Protein AF-A0A925MH28-F1 (afdb_monomer)

Radius of gyration: 24.72 Å; Cα contacts (8 Å, |Δi|>4): 397; chains: 1; bounding box: 100×35×54 Å

Solvent-accessible surface area (backbone atoms only — not comparable to full-atom values): 13790 Å² total; per-residue (Å²): 139,87,79,85,83,78,80,76,85,74,81,73,85,73,87,75,76,71,64,75,86,82,91,77,86,88,80,90,75,90,77,80,81,82,79,79,86,77,88,79,84,92,76,91,76,100,72,94,68,82,84,67,74,68,77,72,73,73,73,71,53,36,12,32,40,28,44,34,28,55,16,86,85,44,70,30,31,23,35,20,49,59,98,49,75,59,64,76,40,74,57,46,33,62,80,35,69,49,73,74,42,81,40,67,43,44,74,43,38,41,25,34,31,58,48,88,62,58,66,87,54,79,59,70,43,71,44,72,73,43,75,32,44,63,82,34,41,31,44,31,37,35,23,24,36,74,81,45,85,49,84,75,36,29,48,48,67,51,76,38,76,62,79,58,73,87,66,61,91,66,41,39,52,37,57,54,70,35,52,50,52,90,48,70,64,43,63,42,53,81,42,70,79,88,53,65,82,32,81,63,44,48,57,71,36,62,53,64,82,81,40,46,82,40,69,49,87,52,72,116

Structure (mmCIF, N/CA/C/O backbone):
data_AF-A0A925MH28-F1
#
_entry.id   AF-A0A925MH28-F1
#
loop_
_atom_site.group_PDB
_atom_site.id
_atom_site.type_symbol
_atom_site.label_atom_id
_atom_site.label_alt_id
_atom_site.label_comp_id
_atom_site.label_asym_id
_atom_site.label_entity_id
_atom_site.label_seq_id
_atom_site.pdbx_PDB_ins_code
_atom_site.Cartn_x
_atom_site.Cartn_y
_atom_site.Cartn_z
_atom_site.occupancy
_atom_site.B_iso_or_equiv
_atom_site.auth_seq_id
_atom_site.auth_comp_id
_atom_site.auth_asym_id
_atom_site.auth_atom_id
_atom_site.pdbx_PDB_model_num
ATOM 1 N N . MET A 1 1 ? 45.617 -23.087 15.083 1.00 36.22 1 MET A N 1
ATOM 2 C CA . MET A 1 1 ? 45.092 -21.741 15.405 1.00 36.22 1 MET A CA 1
ATOM 3 C C . MET A 1 1 ? 44.524 -21.123 14.136 1.00 36.22 1 MET A C 1
ATOM 5 O O . MET A 1 1 ? 45.071 -21.395 13.080 1.00 36.22 1 MET A O 1
ATOM 9 N N . MET A 1 2 ? 43.463 -20.320 14.291 1.00 30.67 2 MET A N 1
ATOM 10 C CA . MET A 1 2 ? 42.759 -19.475 13.301 1.00 30.67 2 MET A CA 1
ATOM 11 C C . MET A 1 2 ? 41.478 -20.049 12.657 1.00 30.67 2 MET A C 1
ATOM 13 O O . MET A 1 2 ? 41.456 -20.640 11.585 1.00 30.67 2 MET A O 1
ATOM 17 N N . ASN A 1 3 ? 40.419 -19.846 13.452 1.00 28.09 3 ASN A N 1
ATOM 18 C CA . ASN A 1 3 ? 38.983 -19.661 13.225 1.00 28.09 3 ASN A CA 1
ATOM 19 C C . ASN A 1 3 ? 38.362 -19.937 11.849 1.00 28.09 3 ASN A C 1
ATOM 21 O O . ASN A 1 3 ? 38.516 -19.185 10.893 1.00 28.09 3 ASN A O 1
ATOM 25 N N . ARG A 1 4 ? 37.452 -20.919 11.863 1.00 29.77 4 ARG A N 1
ATOM 26 C CA . ARG A 1 4 ? 36.321 -21.029 10.940 1.00 29.77 4 ARG A CA 1
ATOM 27 C C . ARG A 1 4 ? 35.240 -20.029 11.365 1.00 29.77 4 ARG A C 1
ATOM 29 O O . ARG A 1 4 ? 34.566 -20.258 12.368 1.00 29.77 4 ARG A O 1
ATOM 36 N N . ALA A 1 5 ? 35.062 -18.942 10.620 1.00 29.34 5 ALA A N 1
ATOM 37 C CA . ALA A 1 5 ? 33.884 -18.091 10.763 1.00 29.34 5 ALA A CA 1
ATOM 38 C C . ALA A 1 5 ? 32.689 -18.802 10.111 1.00 29.34 5 ALA A C 1
ATOM 40 O O . ALA A 1 5 ? 32.561 -18.867 8.891 1.00 29.34 5 ALA A O 1
ATOM 41 N N . ARG A 1 6 ? 31.849 -19.409 10.951 1.00 32.06 6 ARG A N 1
ATOM 42 C CA . ARG A 1 6 ? 30.535 -19.929 10.572 1.00 32.06 6 ARG A CA 1
ATOM 43 C C . ARG A 1 6 ? 29.594 -18.735 10.420 1.00 32.06 6 ARG A C 1
ATOM 45 O O . ARG A 1 6 ? 29.196 -18.162 11.429 1.00 32.06 6 ARG A O 1
ATOM 52 N N . TRP A 1 7 ? 29.241 -18.368 9.192 1.00 24.38 7 TRP A N 1
ATOM 53 C CA . TRP A 1 7 ? 28.129 -17.449 8.963 1.00 24.38 7 TRP A CA 1
ATOM 54 C C . TRP A 1 7 ? 26.829 -18.241 9.060 1.00 24.38 7 TRP A C 1
ATOM 56 O O . TRP A 1 7 ? 26.532 -19.117 8.250 1.00 24.38 7 TRP A O 1
ATOM 66 N N . LEU A 1 8 ? 26.124 -17.990 10.158 1.00 24.92 8 LEU A N 1
ATOM 67 C CA . LEU A 1 8 ? 24.797 -18.499 10.446 1.00 24.92 8 LEU A CA 1
ATOM 68 C C . LEU A 1 8 ? 23.851 -17.941 9.376 1.00 24.92 8 LEU A C 1
ATOM 70 O O . LEU A 1 8 ? 23.658 -16.731 9.299 1.00 24.92 8 LEU A O 1
ATOM 74 N N . GLY A 1 9 ? 23.309 -18.823 8.535 1.00 25.23 9 GLY A N 1
ATOM 75 C CA . GLY A 1 9 ? 22.306 -18.479 7.534 1.00 25.23 9 GLY A CA 1
ATOM 76 C C . GLY A 1 9 ? 21.049 -17.955 8.214 1.00 25.23 9 GLY A C 1
ATOM 77 O O . GLY A 1 9 ? 20.181 -18.726 8.620 1.00 25.23 9 GLY A O 1
ATOM 78 N N . LEU A 1 10 ? 20.968 -16.637 8.357 1.00 20.75 10 LEU A N 1
ATOM 79 C CA . LEU A 1 10 ? 19.780 -15.948 8.814 1.00 20.75 10 LEU A CA 1
ATOM 80 C C . LEU A 1 10 ? 18.833 -15.837 7.616 1.00 20.75 10 LEU A C 1
ATOM 82 O O . LEU A 1 10 ? 18.883 -14.882 6.848 1.00 20.75 10 LEU A O 1
ATOM 86 N N . ARG A 1 11 ? 17.980 -16.852 7.440 1.00 26.45 11 ARG A N 1
ATOM 87 C CA . ARG A 1 11 ? 16.811 -16.772 6.558 1.00 26.45 11 ARG A CA 1
ATOM 88 C C . ARG A 1 11 ? 15.805 -15.793 7.168 1.00 26.45 11 ARG A C 1
ATOM 90 O O . ARG A 1 11 ? 14.824 -16.206 7.780 1.00 26.45 11 ARG A O 1
ATOM 97 N N . ILE A 1 12 ? 16.056 -14.493 7.027 1.00 24.25 12 ILE A N 1
ATOM 98 C CA . ILE A 1 12 ? 14.987 -13.504 7.129 1.00 24.25 12 ILE A CA 1
ATOM 99 C C . ILE A 1 12 ? 14.181 -13.661 5.846 1.00 24.25 12 ILE A C 1
ATOM 101 O O . ILE A 1 12 ? 14.642 -13.327 4.759 1.00 24.25 12 ILE A O 1
ATOM 105 N N . THR A 1 13 ? 12.982 -14.220 5.978 1.00 26.34 13 THR A N 1
ATOM 106 C CA . THR A 1 13 ? 11.979 -14.175 4.914 1.00 26.34 13 THR A CA 1
ATOM 107 C C . THR A 1 13 ? 11.494 -12.728 4.845 1.00 26.34 13 THR A C 1
ATOM 109 O O . THR A 1 13 ? 10.525 -12.358 5.501 1.00 26.34 13 THR A O 1
ATOM 112 N N . LEU A 1 14 ? 12.244 -11.872 4.147 1.00 30.17 14 LEU A N 1
ATOM 113 C CA . LEU A 1 14 ? 11.755 -10.570 3.715 1.00 30.17 14 LEU A CA 1
ATOM 114 C C . LEU A 1 14 ? 10.707 -10.858 2.646 1.00 30.17 14 LEU A C 1
ATOM 116 O O . LEU A 1 14 ? 11.001 -11.466 1.618 1.00 30.17 14 LEU A O 1
ATOM 120 N N . LEU A 1 15 ? 9.465 -10.481 2.933 1.00 32.09 15 LEU A N 1
ATOM 121 C CA . LEU A 1 15 ? 8.387 -10.540 1.964 1.00 32.09 15 LEU A CA 1
ATOM 122 C C . LEU A 1 15 ? 8.618 -9.429 0.933 1.00 32.09 15 LEU A C 1
ATOM 124 O O . LEU A 1 15 ? 8.111 -8.321 1.068 1.00 32.09 15 LEU A O 1
ATOM 128 N N . SER A 1 16 ? 9.434 -9.722 -0.074 1.00 31.58 16 SER A N 1
ATOM 129 C CA . SER A 1 16 ? 9.601 -8.882 -1.255 1.0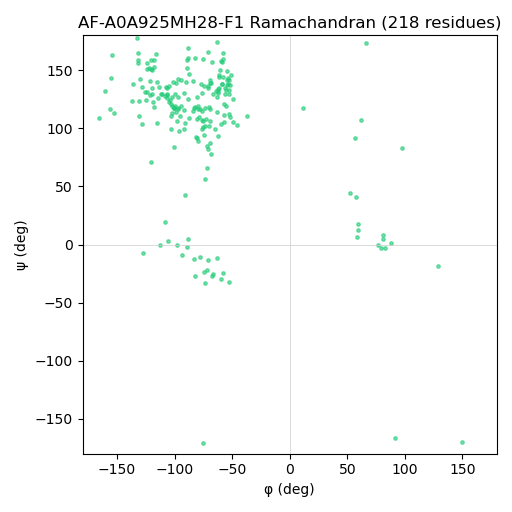0 31.58 16 SER A CA 1
ATOM 130 C C . SER A 1 16 ? 8.435 -9.164 -2.200 1.00 31.58 16 SER A C 1
ATOM 132 O O . SER A 1 16 ? 8.485 -10.095 -3.001 1.00 31.58 16 SER A O 1
ATOM 134 N N . THR A 1 17 ? 7.344 -8.406 -2.100 1.00 33.53 17 THR A N 1
ATOM 135 C CA . THR A 1 17 ? 6.284 -8.457 -3.117 1.00 33.53 17 THR A CA 1
ATOM 136 C C . THR A 1 17 ? 6.763 -7.733 -4.372 1.00 33.53 17 THR A C 1
ATOM 138 O O . THR A 1 17 ? 6.641 -6.515 -4.478 1.00 33.53 17 THR A O 1
ATOM 141 N N . ALA A 1 18 ? 7.324 -8.480 -5.324 1.00 32.56 18 ALA A N 1
ATOM 142 C CA . ALA A 1 18 ? 7.548 -8.003 -6.683 1.00 32.56 18 ALA A CA 1
ATOM 143 C C . ALA A 1 18 ? 6.246 -8.160 -7.479 1.00 32.56 18 ALA A C 1
ATOM 145 O O . ALA A 1 18 ? 5.735 -9.266 -7.646 1.00 32.56 18 ALA A O 1
ATOM 146 N N . LEU A 1 19 ? 5.696 -7.047 -7.955 1.00 37.22 19 LEU A N 1
ATOM 147 C CA . LEU A 1 19 ? 4.515 -7.033 -8.807 1.00 37.22 19 LEU A CA 1
ATOM 148 C C . LEU A 1 19 ? 4.964 -6.906 -10.263 1.00 37.22 19 LEU A C 1
ATOM 150 O O . LEU A 1 19 ? 5.436 -5.852 -10.680 1.00 37.22 19 LEU A O 1
ATOM 154 N N . ALA A 1 20 ? 4.863 -8.002 -11.015 1.00 35.88 20 ALA A N 1
ATOM 155 C CA . ALA A 1 20 ? 5.171 -8.053 -12.439 1.00 35.88 20 ALA A CA 1
ATOM 156 C C . ALA A 1 20 ? 3.864 -8.084 -13.239 1.00 35.88 20 ALA A C 1
ATOM 158 O O . ALA A 1 20 ? 3.030 -8.964 -13.033 1.00 35.88 20 ALA A O 1
ATOM 159 N N . SER A 1 21 ? 3.688 -7.137 -14.160 1.00 42.72 21 SER A N 1
ATOM 160 C CA . SER A 1 21 ? 2.602 -7.178 -15.141 1.00 42.72 21 SER A CA 1
ATOM 161 C C . SER A 1 21 ? 3.141 -7.770 -16.442 1.00 42.72 21 SER A C 1
ATOM 163 O O . SER A 1 21 ? 4.071 -7.222 -17.036 1.00 42.72 21 SER A O 1
ATOM 165 N N . ALA A 1 22 ? 2.598 -8.913 -16.860 1.00 37.09 22 ALA A N 1
ATOM 166 C CA . ALA A 1 22 ? 2.877 -9.522 -18.156 1.00 37.09 22 ALA A CA 1
ATOM 167 C C . ALA A 1 22 ? 1.730 -9.178 -19.116 1.00 37.09 22 ALA A C 1
ATOM 169 O O . ALA A 1 22 ? 0.579 -9.530 -18.865 1.00 37.09 22 ALA A O 1
ATOM 170 N N . CYS A 1 23 ? 2.036 -8.484 -20.213 1.00 40.88 23 CYS A N 1
ATOM 171 C CA . CYS A 1 23 ? 1.067 -8.211 -21.270 1.00 40.88 23 CYS A CA 1
ATOM 172 C C . CYS A 1 23 ? 0.922 -9.460 -22.158 1.00 40.88 23 CYS A C 1
ATOM 174 O O . CYS A 1 23 ? 1.892 -9.889 -22.784 1.00 40.88 23 CYS A O 1
ATOM 176 N N . GLY A 1 24 ? -0.274 -10.052 -22.185 1.00 37.78 24 GLY A N 1
ATOM 177 C CA . GLY A 1 24 ? -0.680 -11.086 -23.138 1.00 37.78 24 GLY A CA 1
ATOM 178 C C . GLY A 1 24 ? -1.661 -10.498 -24.153 1.00 37.78 24 GLY A C 1
ATOM 179 O O . GLY A 1 24 ? -2.630 -9.852 -23.767 1.00 37.78 24 GLY A O 1
ATOM 180 N N . SER A 1 25 ? -1.367 -10.704 -25.435 1.00 43.94 25 SER A N 1
ATOM 181 C CA . SER A 1 25 ? -2.002 -10.108 -26.616 1.00 43.94 25 SER A CA 1
ATOM 182 C C . SER A 1 25 ? -3.497 -10.411 -26.791 1.00 43.94 25 SER A C 1
ATOM 184 O O . SER A 1 25 ? -3.972 -11.517 -26.533 1.00 43.94 25 SER A O 1
ATOM 186 N N . ASP A 1 26 ? -4.192 -9.421 -27.332 1.00 44.31 26 ASP A N 1
ATOM 187 C CA . ASP A 1 26 ? -5.602 -9.311 -27.676 1.00 44.31 26 ASP A CA 1
ATOM 188 C C . ASP A 1 26 ? -6.015 -10.127 -28.917 1.00 44.31 26 ASP A C 1
ATOM 190 O O . ASP A 1 26 ? -5.613 -9.876 -30.051 1.00 44.31 26 ASP A O 1
ATOM 194 N N . GLY A 1 27 ? -6.908 -11.096 -28.701 1.00 37.53 27 GLY A N 1
ATOM 195 C CA . GLY A 1 27 ? -7.767 -11.647 -29.746 1.00 37.53 27 GLY A CA 1
ATOM 196 C C . GLY A 1 27 ? -9.040 -10.810 -29.853 1.00 37.53 27 GLY A C 1
ATOM 197 O O . GLY A 1 27 ? -9.888 -10.864 -28.964 1.00 37.53 27 GLY A O 1
ATOM 198 N N . SER A 1 28 ? -9.175 -10.046 -30.936 1.00 45.59 28 SER A N 1
ATOM 199 C CA . SER A 1 28 ? -10.378 -9.270 -31.254 1.00 45.59 28 SER A CA 1
ATOM 200 C C . SER A 1 28 ? -11.616 -10.176 -31.328 1.00 45.59 28 SER A C 1
ATOM 202 O O . SER A 1 28 ? -11.669 -11.113 -32.128 1.00 45.59 28 SER A O 1
ATOM 204 N N . ARG A 1 29 ? -12.619 -9.898 -30.490 1.00 48.03 29 ARG A N 1
ATOM 205 C CA . ARG A 1 29 ? -13.995 -10.367 -30.677 1.00 48.03 29 ARG A CA 1
ATOM 206 C C . ARG A 1 29 ? -14.878 -9.148 -30.899 1.00 48.03 29 ARG A C 1
ATOM 208 O O . ARG A 1 29 ? -15.168 -8.401 -29.971 1.00 48.03 29 ARG A O 1
ATOM 215 N N . ASP A 1 30 ? -15.251 -8.983 -32.160 1.00 47.44 30 ASP A N 1
ATOM 216 C CA . ASP A 1 30 ? -16.307 -8.109 -32.648 1.00 47.44 30 ASP A CA 1
ATOM 217 C C . ASP A 1 30 ? -17.632 -8.481 -31.962 1.00 47.44 30 ASP A C 1
ATOM 219 O O . ASP A 1 30 ? -18.152 -9.583 -32.141 1.00 47.44 30 ASP A O 1
ATOM 223 N N . LEU A 1 31 ? -18.128 -7.582 -31.112 1.00 47.16 31 LEU A N 1
ATOM 224 C CA . LEU A 1 31 ? -19.466 -7.638 -30.531 1.00 47.16 31 LEU A CA 1
ATOM 225 C C . LEU A 1 31 ? -20.207 -6.368 -30.944 1.00 47.16 31 LEU A C 1
ATOM 227 O O . LEU A 1 31 ? -20.448 -5.476 -30.133 1.00 47.16 31 LEU A O 1
ATOM 231 N N . THR A 1 32 ? -20.553 -6.280 -32.222 1.00 52.81 32 THR A N 1
ATOM 232 C CA . THR A 1 32 ? -21.635 -5.409 -32.681 1.00 52.81 32 THR A CA 1
ATOM 233 C C . THR A 1 32 ? -22.973 -6.000 -32.203 1.00 52.81 32 THR A C 1
ATOM 235 O O . THR A 1 32 ? -23.303 -7.130 -32.568 1.00 52.81 32 THR A O 1
ATOM 238 N N . PRO A 1 33 ? -23.763 -5.304 -31.360 1.00 52.97 33 PRO A N 1
ATOM 239 C CA . PRO A 1 33 ? -25.104 -5.760 -31.014 1.00 52.97 33 PRO A CA 1
ATOM 240 C C . PRO A 1 33 ? -26.055 -5.414 -32.167 1.00 52.97 33 PRO A C 1
ATOM 242 O O . PRO A 1 33 ? -26.360 -4.244 -32.396 1.00 52.97 33 PRO A O 1
ATOM 245 N N . ASP A 1 34 ? -26.523 -6.431 -32.890 1.00 47.41 34 ASP A N 1
ATOM 246 C CA . ASP A 1 34 ? -27.687 -6.325 -33.772 1.00 47.41 34 ASP A CA 1
ATOM 247 C C . ASP A 1 34 ? -28.947 -6.176 -32.907 1.00 47.41 34 ASP A C 1
ATOM 249 O O . ASP A 1 34 ? -29.438 -7.133 -32.302 1.00 47.41 34 ASP A O 1
ATOM 253 N N . ALA A 1 35 ? -29.444 -4.944 -32.795 1.00 51.53 35 ALA A N 1
ATOM 254 C CA . ALA A 1 35 ? -30.764 -4.678 -32.249 1.00 51.53 35 ALA A CA 1
ATOM 255 C C . ALA A 1 35 ? -31.805 -4.906 -33.353 1.00 51.53 35 ALA A C 1
ATOM 257 O O . ALA A 1 35 ? -32.134 -4.003 -34.125 1.00 51.53 35 ALA A O 1
ATOM 258 N N . GLY A 1 36 ? -32.331 -6.130 -33.396 1.00 40.84 36 GLY A N 1
ATOM 259 C CA . GLY A 1 36 ? -33.444 -6.514 -34.254 1.00 40.84 36 GLY A CA 1
ATOM 260 C C . GLY A 1 36 ? -34.669 -5.620 -34.043 1.00 40.84 36 GLY A C 1
ATOM 261 O O . GLY A 1 36 ? -35.248 -5.561 -32.957 1.00 40.84 36 GLY A O 1
ATOM 262 N N . GLY A 1 37 ? -35.085 -4.939 -35.111 1.00 43.72 37 GLY A N 1
ATOM 263 C CA . GLY A 1 37 ? -36.333 -4.186 -35.175 1.00 43.72 37 GLY A CA 1
ATOM 264 C C . GLY A 1 37 ? -37.537 -5.121 -35.277 1.00 43.72 37 GLY A C 1
ATOM 265 O O . GLY A 1 37 ? -37.839 -5.640 -36.350 1.00 43.72 37 GLY A O 1
ATOM 266 N N . GLY A 1 38 ? -38.239 -5.316 -34.162 1.00 34.00 38 GLY A N 1
ATOM 267 C CA . GLY A 1 38 ? -39.552 -5.954 -34.118 1.00 34.00 38 GLY A CA 1
ATOM 268 C C . GLY A 1 38 ? -40.661 -4.907 -34.131 1.00 34.00 38 GLY A C 1
ATOM 269 O O . GLY A 1 38 ? -40.843 -4.175 -33.163 1.00 34.00 38 GLY A O 1
ATOM 270 N N . SER A 1 39 ? -41.406 -4.834 -35.232 1.00 47.75 39 SER A N 1
ATOM 271 C CA . SER A 1 39 ? -42.641 -4.058 -35.338 1.00 47.75 39 SER A CA 1
ATOM 272 C C . SER A 1 39 ? -43.739 -4.637 -34.442 1.00 47.75 39 SER A C 1
ATOM 274 O O . SER A 1 39 ? -44.065 -5.816 -34.562 1.00 47.75 39 SER A O 1
ATOM 276 N N . ALA A 1 40 ? -44.377 -3.796 -33.625 1.00 38.78 40 ALA A N 1
ATOM 277 C CA . ALA A 1 40 ? -45.733 -4.039 -33.144 1.00 38.78 40 ALA A CA 1
ATOM 278 C C . ALA A 1 40 ? -46.457 -2.718 -32.823 1.00 38.78 40 ALA A C 1
ATOM 280 O O . ALA A 1 40 ? -46.119 -2.020 -31.877 1.00 38.78 40 ALA A O 1
ATOM 281 N N . ASN A 1 41 ? -47.482 -2.462 -33.638 1.00 37.69 41 ASN A N 1
ATOM 282 C CA . ASN A 1 41 ? -48.789 -1.895 -33.299 1.00 37.69 41 ASN A CA 1
ATOM 283 C C . ASN A 1 41 ? -48.871 -0.476 -32.712 1.00 37.69 41 ASN A C 1
ATOM 285 O O . ASN A 1 41 ? -48.661 -0.235 -31.529 1.00 37.69 41 ASN A O 1
ATOM 289 N N . LEU A 1 42 ? -49.342 0.436 -33.566 1.00 47.44 42 LEU A N 1
ATOM 290 C CA . LEU A 1 42 ? -49.973 1.692 -33.179 1.00 47.44 42 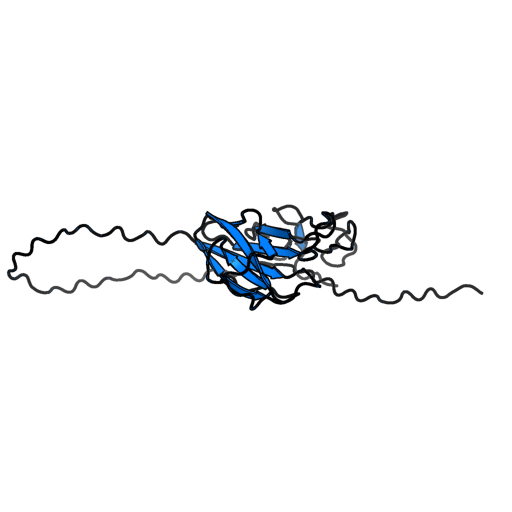LEU A CA 1
ATOM 291 C C . LEU A 1 42 ? -51.460 1.428 -32.889 1.00 47.44 42 LEU A C 1
ATOM 293 O O . LEU A 1 42 ? -52.193 1.112 -33.823 1.00 47.44 42 LEU A O 1
ATOM 297 N N . ASP A 1 43 ? -51.907 1.598 -31.643 1.00 40.09 43 ASP A N 1
ATOM 298 C CA . ASP A 1 43 ? -53.278 2.044 -31.348 1.00 40.09 43 ASP A CA 1
ATOM 299 C C . ASP A 1 43 ? -53.371 2.714 -29.961 1.00 40.09 43 ASP A C 1
ATOM 301 O O . ASP A 1 43 ? -53.111 2.095 -28.932 1.00 40.09 43 ASP A O 1
ATOM 305 N N . GLY A 1 44 ? -53.720 4.004 -29.983 1.00 46.84 44 GLY A N 1
ATOM 306 C CA . GLY A 1 44 ? -54.645 4.663 -29.056 1.00 46.84 44 GLY A CA 1
ATOM 307 C C . GLY A 1 44 ? -54.392 4.615 -27.547 1.00 46.84 44 GLY A C 1
ATOM 308 O O . GLY A 1 44 ? -54.984 3.807 -26.840 1.00 46.84 44 GLY A O 1
ATOM 309 N N . GLY A 1 45 ? -53.686 5.617 -27.013 1.00 38.31 45 GLY A N 1
ATOM 310 C CA . GLY A 1 45 ? -53.717 5.915 -25.578 1.00 38.31 45 GLY A CA 1
ATOM 311 C C . GLY A 1 45 ? -53.127 7.280 -25.237 1.00 38.31 45 GLY A C 1
ATOM 312 O O . GLY A 1 45 ? -51.923 7.481 -25.326 1.00 38.31 45 GLY A O 1
ATOM 313 N N . ILE A 1 46 ? -53.981 8.224 -24.842 1.00 57.06 46 ILE A N 1
ATOM 314 C CA . ILE A 1 46 ? -53.597 9.516 -24.262 1.00 57.06 46 ILE A CA 1
ATOM 315 C C . ILE A 1 46 ? -52.895 9.304 -22.908 1.00 57.06 46 ILE A C 1
ATOM 317 O O . ILE A 1 46 ? -53.550 9.104 -21.890 1.00 57.06 46 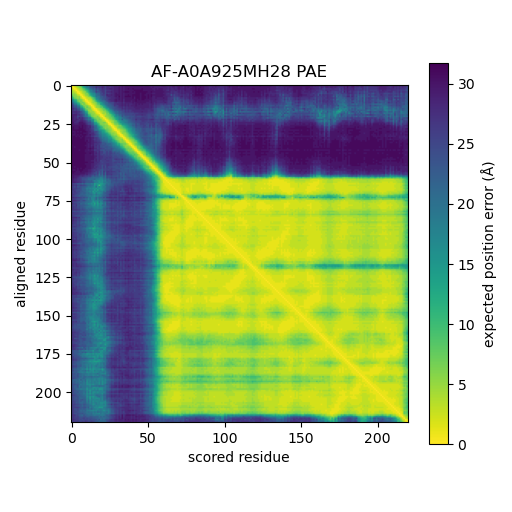ILE A O 1
ATOM 321 N N . GLY A 1 47 ? -51.564 9.349 -22.891 1.00 37.03 47 GLY A N 1
ATOM 322 C CA . GLY A 1 47 ? -50.750 9.303 -21.676 1.00 37.03 47 GLY A CA 1
ATOM 323 C C . GLY A 1 47 ? -49.769 10.464 -21.684 1.00 37.03 47 GLY A C 1
ATOM 324 O O . GLY A 1 47 ? -48.808 10.461 -22.448 1.00 37.03 47 GLY A O 1
ATOM 325 N N . GLY A 1 48 ? -50.055 11.498 -20.898 1.00 50.78 48 GLY A N 1
ATOM 326 C CA . GLY A 1 48 ? -49.070 12.524 -20.607 1.00 50.78 48 GLY A CA 1
ATOM 327 C C . GLY A 1 48 ? -48.100 11.963 -19.591 1.00 50.78 48 GLY A C 1
ATOM 328 O O . GLY A 1 48 ? -48.425 11.985 -18.417 1.00 50.78 48 GLY A O 1
ATOM 329 N N . ASP A 1 49 ? -46.936 11.508 -20.035 1.00 42.53 49 ASP A N 1
ATOM 330 C CA . ASP A 1 49 ? -45.826 11.191 -19.153 1.00 42.53 49 ASP A CA 1
ATOM 331 C C . ASP A 1 49 ? -44.550 11.733 -19.786 1.00 42.53 49 ASP A C 1
ATOM 333 O O . ASP A 1 49 ? -44.228 11.494 -20.948 1.00 42.53 49 ASP A O 1
ATOM 337 N N . VAL A 1 50 ? -43.882 12.570 -19.005 1.00 46.47 50 VAL A N 1
ATOM 338 C CA . VAL A 1 50 ? -42.580 13.153 -19.273 1.00 46.47 50 VAL A CA 1
ATOM 339 C C . VAL A 1 50 ? -41.594 12.066 -19.689 1.00 46.47 50 VAL A C 1
ATOM 341 O O . VAL A 1 50 ? -41.057 11.355 -18.845 1.00 46.47 50 VAL A O 1
ATOM 344 N N . ASP A 1 51 ? -41.269 12.003 -20.978 1.00 46.00 51 ASP A N 1
ATOM 345 C CA . ASP A 1 51 ? -40.047 11.347 -21.447 1.00 46.00 51 ASP A CA 1
ATOM 346 C C . ASP A 1 51 ? -38.848 12.252 -21.101 1.00 46.00 51 ASP A C 1
ATOM 348 O O . ASP A 1 51 ? -38.076 12.726 -21.934 1.00 46.00 51 ASP A O 1
ATOM 352 N N . ALA A 1 52 ? -38.734 12.566 -19.808 1.00 52.22 52 ALA A N 1
ATOM 353 C CA . ALA A 1 52 ? -37.461 12.840 -19.195 1.00 52.22 52 ALA A CA 1
ATOM 354 C C . ALA A 1 52 ? -36.762 11.487 -19.181 1.00 52.22 52 ALA A C 1
ATOM 356 O O . ALA A 1 52 ? -36.884 10.729 -18.218 1.00 52.22 52 ALA A O 1
ATOM 357 N N . ALA A 1 53 ? -36.064 11.184 -20.278 1.00 50.12 53 ALA A N 1
ATOM 358 C CA . ALA A 1 53 ? -34.999 10.206 -20.264 1.00 50.12 53 ALA A CA 1
ATOM 359 C C . ALA A 1 53 ? -34.152 10.528 -19.031 1.00 50.12 53 ALA A C 1
ATOM 361 O O . ALA A 1 53 ? -33.438 11.536 -18.995 1.00 50.12 53 ALA A O 1
ATOM 362 N N . LEU A 1 54 ? -34.337 9.735 -17.972 1.00 41.62 54 LEU A N 1
ATOM 363 C CA . LEU A 1 54 ? -33.525 9.833 -16.776 1.00 41.62 54 LEU A CA 1
ATOM 364 C C . LEU A 1 54 ? -32.087 9.751 -17.279 1.00 41.62 54 LEU A C 1
ATOM 366 O O . LEU A 1 54 ? -31.810 8.866 -18.097 1.00 41.62 54 LEU A O 1
ATOM 370 N N . PRO A 1 55 ? -31.194 10.675 -16.887 1.00 45.88 55 PRO A N 1
ATOM 371 C CA . PRO A 1 55 ? -29.806 10.564 -17.280 1.00 45.88 55 PRO A CA 1
ATOM 372 C C . PRO A 1 55 ? -29.355 9.165 -16.874 1.00 45.88 55 PRO A C 1
ATOM 374 O O . PRO A 1 55 ? -29.346 8.828 -15.690 1.00 45.88 55 PRO A O 1
ATOM 377 N N . VAL A 1 56 ? -29.074 8.327 -17.875 1.00 47.25 56 VAL A N 1
ATOM 378 C CA . VAL A 1 56 ? -28.349 7.085 -17.667 1.00 47.25 56 VAL A CA 1
ATOM 379 C C . VAL A 1 56 ? -27.045 7.535 -17.039 1.00 47.25 56 VAL A C 1
ATOM 381 O O . VAL A 1 56 ? -26.252 8.215 -17.686 1.00 47.25 56 VAL A O 1
ATOM 384 N N . ASP A 1 57 ? -26.907 7.305 -15.735 1.00 44.47 57 ASP A N 1
ATOM 385 C CA . ASP A 1 57 ? -25.697 7.637 -15.004 1.00 44.47 57 ASP A CA 1
ATOM 386 C C . ASP A 1 57 ? -24.555 6.992 -15.784 1.00 44.47 57 ASP A C 1
ATOM 388 O O . ASP A 1 57 ? -24.504 5.767 -15.938 1.00 44.47 57 ASP A O 1
ATOM 392 N N . ALA A 1 58 ? -23.734 7.823 -16.426 1.00 50.59 58 ALA A N 1
ATOM 393 C CA . ALA A 1 58 ? -22.592 7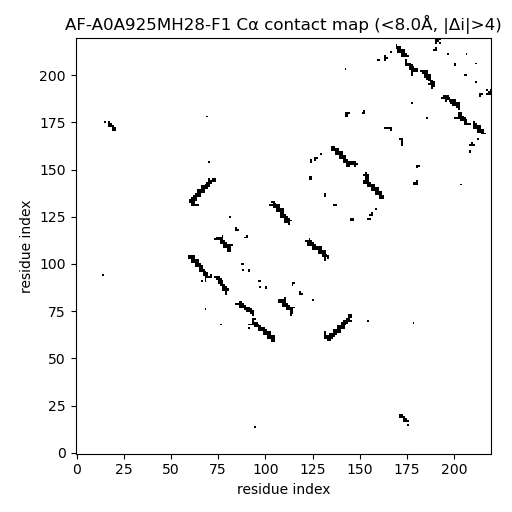.353 -17.177 1.00 50.59 58 ALA A CA 1
ATOM 394 C C . ALA A 1 58 ? -21.736 6.623 -16.152 1.00 50.59 58 ALA A C 1
ATOM 396 O O . ALA A 1 58 ? -21.143 7.293 -15.312 1.00 50.59 58 ALA A O 1
ATOM 397 N N . ALA A 1 59 ? -21.769 5.281 -16.179 1.00 60.34 59 ALA A N 1
ATOM 398 C CA . ALA A 1 59 ? -21.221 4.423 -15.134 1.00 60.34 59 ALA A CA 1
ATOM 399 C C . ALA A 1 59 ? -19.939 5.047 -14.588 1.00 60.34 59 ALA A C 1
ATOM 401 O O . ALA A 1 59 ? -18.968 5.190 -15.341 1.00 60.34 59 ALA A O 1
ATOM 402 N N . ALA A 1 60 ? -19.996 5.520 -13.335 1.00 75.06 60 ALA A N 1
ATOM 403 C CA . ALA A 1 60 ? -18.934 6.333 -12.766 1.00 75.06 60 ALA A CA 1
ATOM 404 C C . ALA A 1 60 ? -17.599 5.635 -13.027 1.00 75.06 60 ALA A C 1
ATOM 406 O O . ALA A 1 60 ? -17.449 4.450 -12.724 1.00 75.06 60 ALA A O 1
ATOM 407 N N . ALA A 1 61 ? -16.658 6.341 -13.658 1.00 91.06 61 ALA A N 1
ATOM 408 C CA . ALA A 1 61 ? -15.363 5.765 -13.986 1.00 91.06 61 ALA A CA 1
ATOM 409 C C . ALA A 1 61 ? -14.748 5.159 -12.719 1.00 91.06 61 ALA A C 1
ATOM 411 O O . ALA A 1 61 ? -14.764 5.806 -11.676 1.00 91.06 61 ALA A O 1
ATOM 412 N N . THR A 1 62 ? -14.227 3.935 -12.788 1.00 96.56 62 THR A N 1
ATOM 413 C CA . THR A 1 62 ? -13.680 3.224 -11.619 1.00 96.56 62 THR A CA 1
ATOM 414 C C . THR A 1 62 ? -12.217 2.873 -11.812 1.00 96.56 62 THR A C 1
ATOM 416 O O . THR A 1 62 ? -11.793 2.702 -12.950 1.00 96.56 62 THR A O 1
ATOM 419 N N . GLY A 1 63 ? -11.500 2.642 -10.718 1.00 97.50 63 GLY A N 1
ATOM 420 C CA . GLY A 1 63 ? -10.201 1.969 -10.708 1.00 97.50 63 GLY A CA 1
ATOM 421 C C . GLY A 1 63 ? -10.135 0.891 -9.626 1.00 97.50 63 GLY A C 1
ATOM 422 O O . GLY A 1 63 ? -11.098 0.675 -8.885 1.00 97.50 63 GLY A O 1
ATOM 423 N N . GLY A 1 64 ? -9.007 0.192 -9.561 1.00 97.81 64 GLY A N 1
ATOM 424 C CA . GLY A 1 64 ? -8.721 -0.854 -8.586 1.00 97.81 64 GLY A CA 1
ATOM 425 C C . GLY A 1 64 ? -7.901 -0.350 -7.399 1.00 97.81 64 GLY A C 1
ATOM 426 O O . GLY A 1 64 ? -6.976 0.443 -7.557 1.00 97.81 64 GLY A O 1
ATOM 427 N N . LEU A 1 65 ? -8.205 -0.864 -6.212 1.00 98.44 65 LEU A N 1
ATOM 428 C CA . LEU A 1 65 ? -7.383 -0.739 -5.013 1.00 98.44 65 LEU A CA 1
ATOM 429 C C . LEU A 1 65 ? -7.161 -2.135 -4.426 1.00 98.44 65 LEU A C 1
ATOM 431 O O . LEU A 1 65 ? -8.110 -2.901 -4.289 1.00 98.44 65 LEU A O 1
ATOM 435 N N . ARG A 1 66 ? -5.934 -2.455 -4.024 1.00 98.31 66 ARG A N 1
ATOM 436 C CA . ARG A 1 66 ? -5.648 -3.595 -3.139 1.00 98.31 66 ARG A CA 1
ATOM 437 C C . ARG A 1 66 ? -4.741 -3.176 -1.998 1.00 98.31 66 ARG A C 1
ATOM 439 O O . ARG A 1 66 ? -4.014 -2.187 -2.107 1.00 98.31 66 ARG A O 1
ATOM 446 N N . ILE A 1 67 ? -4.764 -3.950 -0.923 1.00 98.31 67 ILE A N 1
ATOM 447 C CA . ILE A 1 67 ? -3.961 -3.715 0.272 1.00 98.31 67 ILE A CA 1
ATOM 448 C C . ILE A 1 67 ? -2.939 -4.835 0.435 1.00 98.31 67 ILE A C 1
ATOM 450 O O . ILE A 1 67 ? -3.271 -6.011 0.310 1.00 98.31 67 ILE A O 1
ATOM 454 N N . VAL A 1 68 ? -1.701 -4.466 0.754 1.00 97.88 68 VAL A N 1
ATOM 455 C CA . VAL A 1 68 ? -0.686 -5.389 1.272 1.00 97.88 68 VAL A CA 1
ATOM 456 C C . VAL A 1 68 ? -0.547 -5.130 2.759 1.00 97.88 68 VAL A C 1
ATOM 458 O O . VAL A 1 68 ? -0.228 -4.011 3.163 1.00 97.88 68 VAL A O 1
ATOM 461 N N . HIS A 1 69 ? -0.760 -6.147 3.588 1.00 97.44 69 HIS A N 1
ATOM 462 C CA . HIS A 1 69 ? -0.552 -6.006 5.021 1.00 97.44 69 HIS A CA 1
ATOM 463 C C . HIS A 1 69 ? 0.882 -6.406 5.408 1.00 97.44 69 HIS A C 1
ATOM 465 O O . HIS A 1 69 ? 1.200 -7.575 5.603 1.00 97.44 69 HIS A O 1
ATOM 471 N N . ALA A 1 70 ? 1.745 -5.404 5.574 1.00 95.94 70 ALA A N 1
ATOM 472 C CA . ALA A 1 70 ? 3.167 -5.531 5.900 1.00 95.94 70 ALA A CA 1
ATOM 473 C C . ALA A 1 70 ? 3.516 -5.103 7.347 1.00 95.94 70 ALA A C 1
ATOM 475 O O . ALA A 1 70 ? 4.672 -4.824 7.661 1.00 95.94 70 ALA A O 1
ATOM 476 N N . ALA A 1 71 ? 2.537 -5.058 8.254 1.00 94.56 71 ALA A N 1
ATOM 477 C CA . ALA A 1 71 ? 2.718 -4.662 9.654 1.00 94.56 71 ALA A CA 1
ATOM 478 C C . ALA A 1 71 ? 2.731 -5.907 10.580 1.00 94.56 71 ALA A C 1
ATOM 480 O O . ALA A 1 71 ? 1.672 -6.425 10.914 1.00 94.56 71 ALA A O 1
ATOM 481 N N . PRO A 1 72 ? 3.902 -6.414 11.015 1.00 84.38 72 PRO A N 1
ATOM 482 C CA . PRO A 1 72 ? 4.054 -7.775 11.567 1.00 84.38 72 PRO A CA 1
ATOM 483 C C . PRO A 1 72 ? 3.455 -8.030 12.949 1.00 84.38 72 PRO A C 1
ATOM 485 O O . PRO A 1 72 ? 3.380 -9.181 13.366 1.00 84.38 72 PRO A O 1
ATOM 488 N N . VAL A 1 73 ? 3.072 -6.988 13.684 1.00 78.69 73 VAL A N 1
ATOM 489 C CA . VAL A 1 73 ? 2.477 -7.122 15.027 1.00 78.69 73 VAL A CA 1
ATOM 490 C C . VAL A 1 73 ? 1.014 -6.702 15.075 1.00 78.69 73 VAL A C 1
ATOM 492 O O . VAL A 1 73 ? 0.418 -6.713 16.149 1.00 78.69 73 VAL A O 1
ATOM 495 N N . ALA A 1 74 ? 0.450 -6.274 13.947 1.00 80.19 74 ALA A N 1
ATOM 496 C CA . ALA A 1 74 ? -0.975 -6.026 13.881 1.00 80.19 74 ALA A CA 1
ATOM 497 C C . ALA A 1 74 ? -1.694 -7.346 13.597 1.00 80.19 74 ALA A C 1
ATOM 499 O O . ALA A 1 74 ? -1.225 -8.193 12.835 1.00 80.19 74 ALA A O 1
ATOM 500 N N . GLU A 1 75 ? -2.834 -7.517 14.255 1.00 91.94 75 GLU A N 1
ATOM 501 C CA . GLU A 1 75 ? -3.804 -8.538 13.887 1.00 91.94 75 GLU A CA 1
ATOM 502 C C . GLU A 1 75 ? -4.345 -8.272 12.473 1.00 91.94 75 GLU A C 1
ATOM 504 O O . GLU A 1 75 ? -4.046 -7.245 11.860 1.00 91.94 75 GLU A O 1
ATOM 509 N N . ALA A 1 76 ? -5.160 -9.192 11.948 1.00 96.75 76 ALA A N 1
ATOM 510 C CA . ALA A 1 76 ? -5.804 -8.982 10.657 1.00 96.75 76 ALA A CA 1
ATOM 511 C C . ALA A 1 76 ? -6.562 -7.644 10.633 1.00 96.75 76 ALA A C 1
ATOM 513 O O . ALA A 1 76 ? -7.142 -7.235 11.639 1.00 96.75 76 ALA A O 1
ATOM 514 N N . LEU A 1 77 ? -6.550 -6.972 9.485 1.00 96.44 77 LEU A N 1
ATOM 515 C CA . LEU A 1 77 ? -7.109 -5.636 9.317 1.00 96.44 77 LEU A CA 1
ATOM 516 C C . LEU A 1 77 ? -8.434 -5.693 8.558 1.00 96.44 77 LEU A C 1
ATOM 518 O O . LEU A 1 77 ? -8.533 -6.361 7.525 1.00 96.44 77 LEU A O 1
ATOM 522 N N . ASP A 1 78 ? -9.414 -4.931 9.034 1.00 97.19 78 ASP A N 1
ATOM 523 C CA . ASP A 1 78 ? -10.585 -4.548 8.248 1.00 97.19 78 ASP A CA 1
ATOM 524 C C . ASP A 1 78 ? -10.363 -3.127 7.715 1.00 97.19 78 ASP A C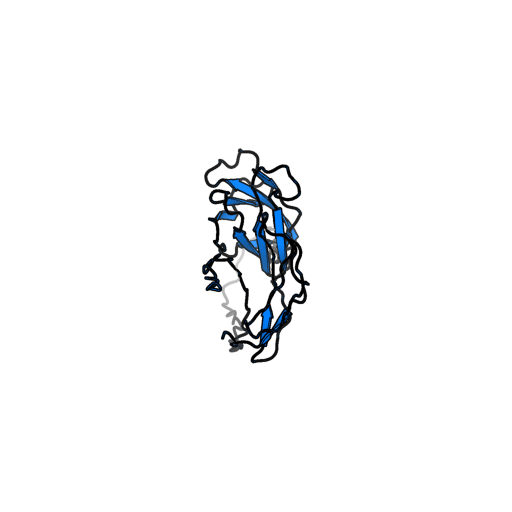 1
ATOM 526 O O . ASP A 1 78 ? -10.005 -2.210 8.465 1.00 97.19 78 ASP A O 1
ATOM 530 N N . ILE A 1 79 ? -10.560 -2.944 6.410 1.00 97.62 79 ILE A N 1
ATOM 531 C CA . ILE A 1 79 ? -10.318 -1.680 5.707 1.00 97.62 79 ILE A CA 1
ATOM 532 C C . ILE A 1 79 ? -11.652 -1.104 5.272 1.00 97.62 79 ILE A C 1
ATOM 534 O O . ILE A 1 79 ? -12.454 -1.783 4.633 1.00 97.62 79 ILE A O 1
ATOM 538 N N . TYR A 1 80 ? -11.866 0.163 5.587 1.00 97.75 80 TYR A N 1
ATOM 539 C CA . TYR A 1 80 ? -13.071 0.917 5.284 1.00 97.75 80 TYR A CA 1
ATOM 540 C C . TYR A 1 80 ? -12.696 2.122 4.429 1.00 97.75 80 TYR A C 1
ATOM 542 O O . TYR A 1 80 ? -11.602 2.674 4.563 1.00 97.75 80 TYR A O 1
ATOM 550 N N . LEU A 1 81 ? -13.624 2.580 3.591 1.00 97.50 81 LEU A N 1
ATOM 551 C CA . LEU A 1 81 ? -13.584 3.978 3.177 1.00 97.50 81 LEU A CA 1
ATOM 552 C C . LEU A 1 81 ? -13.935 4.837 4.391 1.00 97.50 81 LEU A C 1
ATOM 554 O O . LEU A 1 81 ? -14.791 4.458 5.194 1.00 97.50 81 LEU A O 1
ATOM 558 N N . LYS A 1 82 ? -13.267 5.978 4.530 1.00 96.06 82 LYS A N 1
ATOM 559 C CA . LYS A 1 82 ? -13.477 6.868 5.667 1.00 96.06 82 LYS A CA 1
ATOM 560 C C . LYS A 1 82 ? -14.954 7.205 5.874 1.00 96.06 82 LYS A C 1
ATOM 562 O O . LYS A 1 82 ? -15.683 7.468 4.916 1.00 96.06 82 LYS A O 1
ATOM 567 N N . ASP A 1 83 ? -15.368 7.180 7.139 1.00 92.00 83 ASP A N 1
ATOM 568 C CA . ASP A 1 83 ? -16.739 7.450 7.592 1.00 92.00 83 ASP A CA 1
ATOM 569 C C . ASP A 1 83 ? -17.809 6.500 7.003 1.00 92.00 83 ASP A C 1
ATOM 571 O O . ASP A 1 83 ? -19.007 6.741 7.158 1.00 92.00 83 ASP A O 1
ATOM 575 N N . GLN A 1 84 ? -17.407 5.394 6.358 1.00 94.38 84 GLN A N 1
ATOM 576 C CA . GLN A 1 84 ? -18.329 4.366 5.872 1.00 94.38 84 GLN A CA 1
ATOM 577 C C . GLN A 1 84 ? -18.494 3.228 6.889 1.00 94.38 84 GLN A C 1
ATOM 579 O O . GLN A 1 84 ? -17.517 2.787 7.497 1.00 94.38 84 GLN A O 1
ATOM 584 N N . PRO A 1 85 ? -19.716 2.689 7.054 1.00 92.88 85 PRO A N 1
ATOM 585 C CA . PRO A 1 85 ? -19.994 1.659 8.053 1.00 92.88 85 PRO A CA 1
ATOM 586 C C . PRO A 1 85 ? -19.638 0.238 7.592 1.00 92.88 85 PRO A C 1
ATOM 588 O O . PRO A 1 85 ? -19.652 -0.682 8.403 1.00 92.88 85 PRO A O 1
ATOM 591 N N . THR A 1 86 ? -19.372 0.032 6.299 1.00 94.81 86 THR A N 1
ATOM 592 C CA . THR A 1 86 ? -19.107 -1.295 5.722 1.00 94.81 86 THR A CA 1
ATOM 593 C C . THR A 1 86 ? -17.648 -1.389 5.280 1.00 94.81 86 THR A C 1
ATOM 595 O O . THR A 1 86 ? -17.191 -0.495 4.560 1.00 94.81 86 THR A O 1
ATOM 598 N N . PRO A 1 87 ? -16.910 -2.439 5.681 1.00 96.19 87 PRO A N 1
ATOM 599 C CA . PRO A 1 87 ? -15.545 -2.633 5.216 1.00 96.19 87 PRO A CA 1
ATOM 600 C C . PRO A 1 87 ? -15.539 -2.969 3.723 1.00 96.19 87 PRO A C 1
ATOM 602 O O . PRO A 1 87 ? -16.355 -3.755 3.246 1.00 96.19 87 PRO A O 1
ATOM 605 N N . ILE A 1 88 ? -14.586 -2.395 2.994 1.00 97.38 88 ILE A N 1
ATOM 606 C CA . ILE A 1 88 ? -14.297 -2.752 1.601 1.00 97.38 88 ILE A CA 1
ATOM 607 C C . ILE A 1 88 ? -13.403 -3.993 1.515 1.00 97.38 88 ILE A C 1
ATOM 609 O O . ILE A 1 88 ? -13.478 -4.733 0.543 1.00 97.38 88 ILE A O 1
ATOM 613 N N . LEU A 1 89 ? -12.586 -4.247 2.541 1.00 97.44 89 LEU A N 1
ATOM 614 C CA . LEU A 1 89 ? -11.767 -5.449 2.677 1.00 97.44 89 LEU A CA 1
ATOM 615 C C . LEU A 1 89 ? -11.860 -5.950 4.115 1.00 97.44 89 LEU A C 1
ATOM 617 O O . LEU A 1 89 ? -11.804 -5.155 5.052 1.00 97.44 89 LEU A O 1
ATOM 621 N N . ILE A 1 90 ? -11.986 -7.264 4.282 1.00 96.69 90 ILE A N 1
ATOM 622 C CA . ILE A 1 90 ? -12.207 -7.904 5.581 1.00 96.69 90 ILE A CA 1
ATOM 623 C C . ILE A 1 90 ? -11.060 -8.866 5.868 1.00 96.69 90 ILE A C 1
ATOM 625 O O . ILE A 1 90 ? -10.704 -9.676 5.012 1.00 96.69 90 ILE A O 1
ATOM 629 N N . ARG A 1 91 ? -10.540 -8.825 7.098 1.00 96.50 91 ARG A N 1
ATOM 630 C CA . ARG A 1 91 ? -9.559 -9.774 7.642 1.00 96.50 91 ARG A CA 1
ATOM 631 C C . ARG A 1 91 ? -8.321 -9.952 6.760 1.00 96.50 91 ARG A C 1
ATOM 633 O O . ARG A 1 91 ? -7.848 -11.074 6.588 1.00 96.50 91 ARG A O 1
ATOM 640 N N . VAL A 1 92 ? -7.759 -8.856 6.250 1.00 97.75 92 VAL A N 1
ATOM 641 C CA . VAL A 1 92 ? -6.464 -8.895 5.556 1.00 97.75 92 VAL A CA 1
ATOM 642 C C . VAL A 1 92 ? -5.388 -9.188 6.600 1.00 97.75 92 VAL A C 1
ATOM 644 O O . VAL A 1 92 ? -5.106 -8.341 7.441 1.00 97.75 92 VAL A O 1
ATOM 647 N N . GLY A 1 93 ? -4.845 -10.403 6.609 1.00 97.12 93 GLY A N 1
ATOM 648 C CA . GLY A 1 93 ? -3.842 -10.869 7.567 1.00 97.12 93 GLY A CA 1
ATOM 649 C C . GLY A 1 93 ? -2.418 -10.452 7.201 1.00 97.12 93 GLY A C 1
ATOM 650 O O . GLY A 1 93 ? -2.131 -10.122 6.053 1.00 97.12 93 GLY A O 1
ATOM 651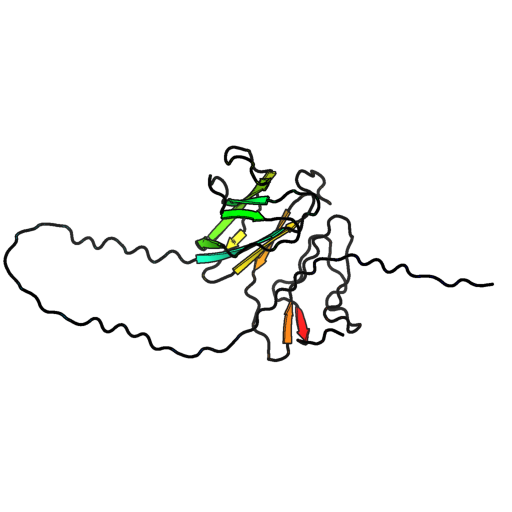 N N . TYR A 1 94 ? -1.505 -10.468 8.175 1.00 95.75 94 TYR A N 1
ATOM 652 C CA . TYR A 1 94 ? -0.103 -10.126 7.931 1.00 95.75 94 TYR A CA 1
ATOM 653 C C . TYR A 1 94 ? 0.512 -11.001 6.828 1.00 95.75 94 TYR A C 1
ATOM 655 O O . TYR A 1 94 ? 0.328 -12.218 6.793 1.00 95.75 94 TYR A O 1
ATOM 663 N N . GLY A 1 95 ? 1.243 -10.356 5.922 1.00 94.19 95 GLY A N 1
ATOM 664 C CA . GLY A 1 95 ? 1.853 -10.965 4.748 1.00 94.19 95 GLY A CA 1
ATOM 665 C C . GLY A 1 95 ? 0.881 -11.255 3.603 1.00 94.19 95 GLY A C 1
ATOM 666 O O . GLY A 1 95 ? 1.310 -11.759 2.567 1.00 94.19 95 GLY A O 1
ATOM 667 N N . GLN A 1 96 ? -0.410 -10.943 3.756 1.00 96.94 96 GLN A N 1
ATOM 668 C CA . GLN A 1 96 ? -1.390 -11.117 2.691 1.00 96.94 96 GLN A CA 1
ATOM 669 C C . GLN A 1 96 ? -1.467 -9.893 1.782 1.00 96.94 96 GLN A C 1
ATOM 671 O O . GLN A 1 96 ? -1.336 -8.742 2.211 1.00 96.94 96 GLN A O 1
ATOM 676 N N . VAL A 1 97 ? -1.745 -10.184 0.516 1.00 97.38 97 VAL A N 1
ATOM 677 C CA . VAL A 1 97 ? -2.241 -9.230 -0.470 1.00 97.38 97 VAL A CA 1
ATOM 678 C C . VAL A 1 97 ? -3.736 -9.486 -0.602 1.00 97.38 97 VAL A C 1
ATOM 680 O O . VAL A 1 97 ? -4.145 -10.631 -0.789 1.00 97.38 97 VAL A O 1
ATOM 683 N N . SER A 1 98 ? -4.550 -8.448 -0.453 1.00 98.19 98 SER A N 1
ATOM 684 C CA . SER A 1 98 ? -5.995 -8.569 -0.614 1.00 98.19 98 SER A CA 1
ATOM 685 C C . SER A 1 98 ? -6.386 -8.791 -2.075 1.00 98.19 98 SER A C 1
ATOM 687 O O . SER A 1 98 ? -5.624 -8.477 -2.994 1.00 98.19 98 SER A O 1
ATOM 689 N N . ASP A 1 99 ? -7.633 -9.205 -2.288 1.00 96.00 99 ASP A N 1
ATOM 690 C CA . ASP A 1 99 ? -8.280 -9.028 -3.585 1.00 96.00 99 ASP A CA 1
ATOM 691 C C . ASP A 1 99 ? -8.349 -7.538 -3.961 1.00 96.00 99 ASP A C 1
ATOM 693 O O . ASP A 1 99 ? -8.274 -6.644 -3.105 1.00 96.00 99 ASP A O 1
ATOM 697 N N . VAL A 1 100 ? -8.486 -7.269 -5.259 1.00 97.12 100 VAL A N 1
ATOM 698 C CA . VAL A 1 100 ? -8.688 -5.913 -5.775 1.00 97.12 100 VAL A CA 1
ATOM 699 C C . VAL A 1 100 ? -10.155 -5.526 -5.609 1.00 97.12 100 VAL A C 1
ATOM 701 O O . VAL A 1 100 ? -11.046 -6.211 -6.110 1.00 97.12 100 VAL A O 1
ATOM 704 N N . VAL A 1 101 ? -10.407 -4.387 -4.971 1.00 97.94 101 VAL A N 1
ATOM 705 C CA . VAL A 1 101 ? -11.732 -3.764 -4.896 1.00 97.94 101 VAL A CA 1
ATOM 706 C C . VAL A 1 101 ? -11.848 -2.654 -5.928 1.00 97.94 101 VAL A C 1
ATOM 708 O O . VAL A 1 101 ? -10.910 -1.883 -6.136 1.00 97.94 101 VAL A O 1
ATOM 711 N N . ARG A 1 102 ? -13.007 -2.562 -6.587 1.00 97.62 102 ARG A N 1
ATOM 712 C CA . ARG A 1 102 ? -13.292 -1.464 -7.516 1.00 97.62 102 ARG A CA 1
ATOM 713 C C . ARG A 1 102 ? -13.911 -0.294 -6.776 1.00 97.62 102 ARG A C 1
ATOM 715 O O . ARG A 1 102 ? -14.937 -0.445 -6.121 1.00 97.62 102 ARG A O 1
ATOM 722 N N . LEU A 1 103 ? -13.290 0.868 -6.924 1.00 96.81 103 LEU A N 1
ATOM 723 C CA . LEU A 1 103 ? -13.738 2.125 -6.342 1.00 96.81 103 LEU A CA 1
ATOM 724 C C . LEU A 1 103 ? -14.010 3.137 -7.455 1.00 96.81 103 LEU A C 1
ATOM 726 O O . LEU A 1 103 ? -13.345 3.083 -8.495 1.00 96.81 103 LEU A O 1
ATOM 730 N N . PRO A 1 104 ? -14.943 4.083 -7.257 1.00 96.75 104 PRO A N 1
ATOM 731 C CA . PRO A 1 104 ? -15.048 5.247 -8.128 1.00 96.75 104 PRO A CA 1
ATOM 732 C C . PRO A 1 104 ? -13.693 5.954 -8.245 1.00 96.75 104 PRO A C 1
ATOM 734 O O . PRO A 1 104 ? -12.954 6.055 -7.267 1.00 96.75 104 PRO A O 1
ATOM 737 N N . ALA A 1 105 ? -13.357 6.447 -9.429 1.00 96.69 105 ALA A N 1
ATOM 738 C CA . ALA A 1 105 ? -12.161 7.244 -9.635 1.00 96.69 105 ALA A CA 1
ATOM 739 C C . ALA A 1 105 ? -12.257 8.521 -8.790 1.00 96.69 105 ALA A C 1
ATOM 741 O O . ALA A 1 105 ? -13.293 9.186 -8.754 1.00 96.69 105 ALA A O 1
ATOM 742 N N . GLY A 1 106 ? -11.182 8.851 -8.086 1.00 97.00 106 GLY A N 1
ATOM 743 C CA . GLY A 1 106 ? -11.165 9.935 -7.117 1.00 97.00 106 GLY A CA 1
ATOM 744 C C . GLY A 1 106 ? -10.182 9.690 -5.983 1.00 97.00 106 GLY A C 1
ATOM 745 O O . GLY A 1 106 ? -9.348 8.789 -6.030 1.00 97.00 106 GLY A O 1
ATOM 746 N N . SER A 1 107 ? -10.278 10.533 -4.964 1.00 97.62 107 SER A N 1
ATOM 747 C CA . SER A 1 107 ? -9.403 10.523 -3.798 1.00 97.62 107 SER A CA 1
ATOM 748 C C . SER A 1 107 ? -10.129 9.900 -2.608 1.00 97.62 107 SER A C 1
ATOM 750 O O . SER A 1 107 ? -11.158 10.420 -2.183 1.00 97.62 107 SER A O 1
ATOM 752 N N . HIS A 1 108 ? -9.577 8.824 -2.049 1.00 98.00 108 HIS A N 1
ATOM 753 C CA . HIS A 1 108 ? -10.194 8.035 -0.979 1.00 98.00 108 HIS A CA 1
ATOM 754 C C . HIS A 1 108 ? -9.302 7.991 0.256 1.00 98.00 108 HIS A C 1
ATOM 756 O O . HIS A 1 108 ? -8.134 7.631 0.159 1.00 98.00 108 HIS A O 1
ATOM 762 N N . GLN A 1 109 ? -9.838 8.315 1.430 1.00 98.31 109 GLN A N 1
ATOM 763 C CA . GLN A 1 109 ? -9.155 8.026 2.695 1.00 98.31 109 GLN A CA 1
ATOM 764 C C . GLN A 1 109 ? -9.574 6.645 3.196 1.00 98.31 109 GLN A C 1
ATOM 766 O O . GLN A 1 109 ? -10.746 6.273 3.091 1.00 98.31 109 GLN A O 1
ATOM 771 N N . LEU A 1 110 ? -8.613 5.900 3.734 1.00 98.38 110 LEU A N 1
ATOM 772 C CA . LEU A 1 110 ? -8.815 4.553 4.246 1.00 98.38 110 LEU A CA 1
ATOM 773 C C . LEU A 1 110 ? -8.788 4.573 5.769 1.00 98.38 110 LEU A C 1
ATOM 775 O O . LEU A 1 110 ? -7.811 5.022 6.369 1.00 98.38 110 LEU A O 1
ATOM 779 N N . ASP A 1 111 ? -9.837 4.040 6.377 1.00 97.69 111 ASP A N 1
ATOM 780 C CA . ASP A 1 111 ? -9.910 3.790 7.809 1.00 97.69 111 ASP A CA 1
ATOM 781 C C . ASP A 1 111 ? -9.551 2.330 8.084 1.00 97.69 111 ASP A C 1
ATOM 783 O O . ASP A 1 111 ? -10.135 1.405 7.515 1.00 97.69 111 ASP A O 1
ATOM 787 N N . VAL A 1 112 ? -8.589 2.125 8.978 1.00 97.25 112 VAL A N 1
ATOM 788 C CA . VAL A 1 112 ? -8.078 0.806 9.352 1.00 97.25 112 VAL A CA 1
ATOM 789 C C . VAL A 1 112 ? -8.555 0.461 10.753 1.00 97.25 112 VAL A C 1
ATOM 791 O O . VAL A 1 112 ? -8.342 1.222 11.702 1.00 97.25 112 VAL A O 1
ATOM 794 N N . ARG A 1 113 ? -9.164 -0.713 10.895 1.00 96.44 113 ARG A N 1
ATOM 795 C CA . ARG A 1 113 ? -9.573 -1.294 12.178 1.00 96.44 113 ARG A CA 1
ATOM 796 C C . ARG A 1 113 ? -8.961 -2.676 12.339 1.00 96.44 113 ARG A C 1
ATOM 798 O O . ARG A 1 113 ? -8.625 -3.326 11.348 1.00 96.44 113 ARG A O 1
ATOM 805 N N . VAL A 1 114 ? -8.820 -3.122 13.584 1.00 95.69 114 VAL A N 1
ATOM 806 C CA . VAL A 1 114 ? -8.516 -4.533 13.836 1.00 95.69 114 VAL A CA 1
ATOM 807 C C . VAL A 1 114 ? -9.749 -5.348 13.459 1.00 95.69 114 VAL A C 1
ATOM 809 O O . VAL A 1 114 ? -10.881 -4.925 13.697 1.00 95.69 114 VAL A O 1
ATOM 812 N N . ALA A 1 115 ? -9.538 -6.494 12.823 1.00 94.62 115 ALA A N 1
ATOM 813 C CA . ALA A 1 115 ? -10.630 -7.259 12.266 1.00 94.62 115 ALA A CA 1
ATOM 814 C C . ALA A 1 115 ? -11.625 -7.718 13.334 1.00 94.62 115 ALA A C 1
ATOM 816 O O . ALA A 1 115 ? -11.248 -8.243 14.382 1.00 94.62 115 ALA A O 1
ATOM 817 N N . GLY A 1 116 ? -12.912 -7.546 13.040 1.00 90.06 116 GLY A N 1
ATOM 818 C CA . GLY A 1 116 ? -13.992 -7.843 13.982 1.00 90.06 116 GLY A CA 1
ATOM 819 C C . GLY A 1 116 ? -14.288 -6.729 14.992 1.00 90.06 116 GLY A C 1
ATOM 820 O O . GLY A 1 116 ? -15.257 -6.854 15.744 1.00 90.06 116 GLY A O 1
ATOM 821 N N . GLU A 1 117 ? -13.535 -5.621 15.001 1.00 92.88 117 GLU A N 1
ATOM 822 C CA . GLU A 1 117 ? -13.994 -4.398 15.665 1.00 92.88 117 GLU A CA 1
ATOM 823 C C . GLU A 1 117 ? -15.256 -3.876 14.958 1.00 92.88 117 GLU A C 1
ATOM 825 O O . GLU A 1 117 ? -15.310 -3.774 13.732 1.00 92.88 117 GLU A O 1
ATOM 830 N N . GLY A 1 118 ? -16.292 -3.535 15.731 1.00 84.81 118 GLY A N 1
ATOM 831 C CA . GLY A 1 118 ? -17.531 -2.994 15.168 1.00 84.81 118 GLY A CA 1
ATOM 832 C C . GLY A 1 118 ? -17.300 -1.683 14.408 1.00 84.81 118 GLY A C 1
ATOM 833 O O . GLY A 1 118 ? -16.433 -0.891 14.771 1.00 84.81 118 GLY A O 1
ATOM 834 N N . ALA A 1 119 ? -18.122 -1.411 13.392 1.00 81.12 119 ALA A N 1
ATOM 835 C CA . ALA A 1 119 ? -18.000 -0.214 12.550 1.00 81.12 119 ALA A CA 1
ATOM 836 C C . ALA A 1 119 ? -18.077 1.118 13.328 1.00 81.12 119 ALA A C 1
ATOM 838 O O . ALA A 1 119 ? -17.530 2.128 12.892 1.00 81.12 119 ALA A O 1
ATOM 839 N N . SER A 1 120 ? -18.722 1.123 14.501 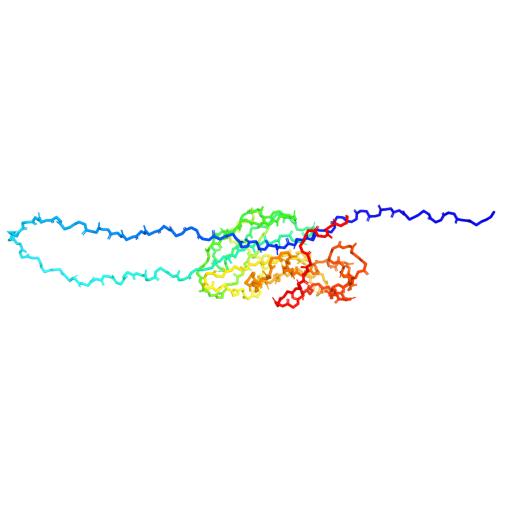1.00 86.12 120 SER A N 1
ATOM 840 C CA . SER A 1 120 ? -18.798 2.277 15.407 1.00 86.12 120 SER A CA 1
ATOM 841 C C . SER A 1 120 ? -17.528 2.509 16.235 1.00 86.12 120 SER A C 1
ATOM 843 O O . SER A 1 120 ? -17.415 3.535 16.902 1.00 86.12 120 SER A O 1
ATOM 845 N N . THR A 1 121 ? -16.586 1.564 16.246 1.00 93.19 121 THR A N 1
ATOM 846 C CA . THR A 1 121 ? -15.287 1.729 16.903 1.00 93.19 121 THR A CA 1
ATOM 847 C C . THR A 1 121 ? -14.453 2.730 16.109 1.00 93.19 121 THR A C 1
ATOM 849 O O . THR A 1 121 ? -14.410 2.680 14.876 1.00 93.19 121 THR A O 1
ATOM 852 N N . ALA A 1 122 ? -13.785 3.650 16.806 1.00 94.62 122 ALA A N 1
ATOM 853 C CA . ALA A 1 122 ? -12.884 4.598 16.162 1.00 94.62 122 ALA A CA 1
ATOM 854 C C . ALA A 1 122 ? -11.771 3.848 15.399 1.00 94.62 122 ALA A C 1
ATOM 856 O O . ALA A 1 122 ? -11.237 2.868 15.928 1.00 94.62 122 ALA A O 1
ATOM 857 N N . PRO A 1 123 ? -11.411 4.280 14.177 1.00 96.12 123 PRO A N 1
ATOM 858 C CA . PRO A 1 123 ? -10.338 3.645 13.427 1.00 96.12 123 PRO A CA 1
ATOM 859 C C . PRO A 1 123 ? -9.015 3.747 14.189 1.00 96.12 123 PRO A C 1
ATOM 861 O O . PRO A 1 123 ? -8.722 4.743 14.853 1.00 96.12 123 PRO A O 1
ATOM 864 N N . ARG A 1 124 ? -8.193 2.702 14.083 1.00 95.44 124 ARG A N 1
ATOM 865 C CA . ARG A 1 124 ? -6.840 2.668 14.659 1.00 95.44 124 ARG A CA 1
ATOM 866 C C . ARG A 1 124 ? -5.862 3.522 13.860 1.00 95.44 124 ARG A C 1
ATOM 868 O O . ARG A 1 124 ? -4.841 3.947 14.395 1.00 95.44 124 ARG A O 1
ATOM 875 N N . PHE A 1 125 ? -6.174 3.747 12.589 1.00 96.94 125 PHE A N 1
ATOM 876 C CA . PHE A 1 125 ? -5.435 4.609 11.684 1.00 96.94 125 PHE A CA 1
ATOM 877 C C . PHE A 1 125 ? -6.358 5.100 10.567 1.00 96.94 125 PHE A C 1
ATOM 879 O O . PHE A 1 125 ? -7.180 4.331 10.070 1.00 96.94 125 PHE A O 1
ATOM 886 N N . THR A 1 126 ? -6.172 6.348 10.146 1.00 97.62 126 THR A N 1
ATOM 887 C CA . THR A 1 126 ? -6.783 6.917 8.941 1.00 97.62 126 THR A CA 1
ATOM 888 C C . THR A 1 126 ? -5.657 7.349 8.011 1.00 97.62 126 THR A C 1
ATOM 890 O O . THR A 1 126 ? -4.729 8.032 8.443 1.00 97.62 126 THR A O 1
ATOM 893 N N . SER A 1 127 ? -5.713 6.931 6.749 1.00 98.00 127 SER A N 1
ATOM 894 C CA . SER A 1 127 ? -4.675 7.235 5.769 1.00 98.00 127 SER A CA 1
ATOM 895 C C . SER A 1 127 ? -4.736 8.673 5.263 1.00 98.00 127 SER A C 1
ATOM 897 O O . SER A 1 127 ? -5.789 9.318 5.250 1.00 98.00 127 SER A O 1
ATOM 899 N N . GLU A 1 128 ? -3.611 9.129 4.715 1.00 97.50 128 GLU A N 1
ATOM 900 C CA . GLU A 1 128 ? -3.641 10.191 3.713 1.00 97.50 128 GLU A CA 1
ATOM 901 C C . GLU A 1 128 ? -4.489 9.761 2.503 1.00 97.50 128 GLU A C 1
ATOM 903 O O . GLU A 1 128 ? -4.696 8.557 2.288 1.00 97.50 128 GLU A O 1
ATOM 908 N N . PRO A 1 129 ? -5.014 10.710 1.713 1.00 97.81 129 PRO A N 1
ATOM 909 C CA . PRO A 1 129 ? -5.848 10.362 0.579 1.00 97.81 129 PRO A CA 1
ATOM 910 C C . PRO A 1 129 ? -5.094 9.537 -0.474 1.00 97.81 129 PRO A C 1
ATOM 912 O O . PRO A 1 129 ? -3.990 9.877 -0.898 1.00 97.81 129 PRO A O 1
ATOM 915 N N . VAL A 1 130 ? -5.723 8.448 -0.907 1.00 98.06 130 VAL A N 1
ATOM 916 C CA . VAL A 1 130 ? -5.263 7.546 -1.960 1.00 98.06 130 VAL A CA 1
ATOM 917 C C . VAL A 1 130 ? -6.014 7.876 -3.245 1.00 98.06 130 VAL A C 1
ATOM 919 O O . VAL A 1 130 ? -7.237 7.749 -3.313 1.00 98.06 130 VAL A O 1
ATOM 922 N N . THR A 1 131 ? -5.284 8.294 -4.275 1.00 97.50 131 THR A N 1
ATOM 923 C CA . THR A 1 131 ? -5.864 8.614 -5.585 1.00 97.50 131 THR A CA 1
ATOM 924 C C . THR A 1 131 ? -6.049 7.348 -6.410 1.00 97.50 131 THR A C 1
ATOM 926 O O . THR A 1 131 ? -5.073 6.704 -6.778 1.00 97.50 131 THR A O 1
ATOM 929 N N . VAL A 1 132 ? -7.293 7.030 -6.755 1.00 97.69 132 VAL A N 1
ATOM 930 C CA . VAL A 1 132 ? -7.664 5.970 -7.697 1.00 97.69 132 VAL A CA 1
ATOM 931 C C . VAL A 1 132 ? -8.034 6.622 -9.026 1.00 97.69 132 VAL A C 1
ATOM 933 O O . VAL A 1 132 ? -8.957 7.434 -9.093 1.00 97.69 132 VAL A O 1
ATOM 936 N N . THR A 1 133 ? -7.311 6.296 -10.093 1.00 96.19 133 THR A N 1
ATOM 937 C CA . THR A 1 133 ? -7.591 6.806 -11.441 1.00 96.19 133 THR A CA 1
ATOM 938 C C . THR A 1 133 ? -8.562 5.893 -12.184 1.00 96.19 133 THR A C 1
ATOM 940 O O . THR A 1 133 ? -8.723 4.718 -11.856 1.00 96.19 133 THR A O 1
ATOM 943 N N . ARG A 1 134 ? -9.227 6.441 -13.206 1.00 95.69 134 ARG A N 1
ATOM 944 C CA . ARG A 1 134 ? -10.045 5.653 -14.130 1.00 95.69 134 ARG A CA 1
ATOM 945 C C . ARG A 1 134 ? -9.193 4.554 -14.765 1.00 95.69 134 ARG A C 1
ATOM 947 O O . ARG A 1 134 ? -8.134 4.855 -15.303 1.00 95.69 134 ARG A O 1
ATOM 954 N N . ASP A 1 135 ? -9.691 3.323 -14.713 1.00 94.50 135 ASP A N 1
ATOM 955 C CA . ASP A 1 135 ? -9.082 2.114 -15.278 1.00 94.50 135 ASP A CA 1
ATOM 956 C C . ASP A 1 135 ? -7.669 1.798 -14.730 1.00 94.50 135 ASP A C 1
ATOM 958 O O . ASP A 1 135 ? -7.027 0.850 -15.175 1.00 94.50 135 ASP A O 1
ATOM 962 N N . GLY A 1 136 ? -7.196 2.553 -13.728 1.00 94.94 136 GLY A N 1
ATOM 963 C CA . GLY A 1 136 ? -5.920 2.341 -13.053 1.00 94.94 136 GLY A CA 1
ATOM 964 C C . GLY A 1 136 ? -6.029 1.386 -11.869 1.00 94.94 136 GLY A C 1
ATOM 965 O O . GLY A 1 136 ? -7.125 1.053 -11.415 1.00 94.94 136 GLY A O 1
ATOM 966 N N . SER A 1 137 ? -4.882 0.968 -11.336 1.00 95.88 137 SER A N 1
ATOM 967 C CA . SER A 1 137 ? -4.787 0.130 -10.137 1.00 95.88 137 SER A CA 1
ATOM 968 C C . SER A 1 137 ? -3.802 0.729 -9.141 1.00 95.88 137 SER A C 1
ATOM 970 O O . SER A 1 137 ? -2.762 1.259 -9.527 1.00 95.88 137 SER A O 1
ATOM 972 N N . VAL A 1 138 ? -4.129 0.626 -7.856 1.00 98.06 138 VAL A N 1
ATOM 973 C CA . VAL A 1 138 ? -3.285 1.079 -6.753 1.00 98.06 138 VAL A CA 1
ATOM 974 C C . VAL A 1 138 ? -3.022 -0.067 -5.784 1.00 98.06 138 VAL A C 1
ATOM 976 O O . VAL A 1 138 ? -3.953 -0.719 -5.301 1.00 98.06 138 VAL A O 1
ATOM 979 N N . THR A 1 139 ? -1.754 -0.252 -5.424 1.00 98.12 139 THR A N 1
ATOM 980 C CA . THR A 1 139 ? -1.349 -1.052 -4.265 1.00 98.12 139 THR A CA 1
ATOM 981 C C . THR A 1 139 ? -1.114 -0.136 -3.074 1.00 98.12 139 THR A C 1
ATOM 983 O O . THR A 1 139 ? -0.204 0.686 -3.093 1.00 98.12 139 THR A O 1
ATOM 986 N N . ALA A 1 140 ? -1.892 -0.288 -2.010 1.00 98.06 140 ALA A N 1
ATOM 987 C CA . ALA A 1 140 ? -1.663 0.403 -0.748 1.00 98.06 140 ALA A CA 1
ATOM 988 C C . ALA A 1 140 ? -0.986 -0.545 0.253 1.00 98.06 140 ALA A C 1
ATOM 990 O O . ALA A 1 140 ? -1.533 -1.578 0.631 1.00 98.06 140 ALA A O 1
ATOM 991 N N . VAL A 1 141 ? 0.228 -0.211 0.680 1.00 98.00 141 VAL A N 1
ATOM 992 C CA . VAL A 1 141 ? 1.020 -1.042 1.590 1.00 98.00 141 VAL A CA 1
ATOM 993 C C . VAL A 1 141 ? 0.886 -0.520 3.012 1.00 98.00 141 VAL A C 1
ATOM 995 O O . VAL A 1 141 ? 1.316 0.590 3.317 1.00 98.00 141 VAL A O 1
ATOM 998 N N . ALA A 1 142 ? 0.268 -1.322 3.875 1.00 97.69 142 ALA A N 1
ATOM 999 C CA . ALA A 1 142 ? 0.044 -1.041 5.285 1.00 97.69 142 ALA A CA 1
ATOM 1000 C C . ALA A 1 142 ? 1.206 -1.583 6.128 1.00 97.69 142 ALA A C 1
ATOM 1002 O O . ALA A 1 142 ? 1.299 -2.791 6.356 1.00 97.69 142 ALA A O 1
ATOM 1003 N N . ALA A 1 143 ? 2.081 -0.696 6.602 1.00 96.62 143 ALA A N 1
ATOM 1004 C CA . ALA A 1 143 ? 3.341 -1.049 7.253 1.00 96.62 143 ALA A CA 1
ATOM 1005 C C . ALA A 1 143 ? 3.560 -0.292 8.570 1.00 96.62 143 ALA A C 1
ATOM 1007 O O . ALA A 1 143 ? 2.918 0.721 8.844 1.00 96.62 143 ALA A O 1
ATOM 1008 N N . GLY A 1 144 ? 4.506 -0.769 9.383 1.00 95.38 144 GLY A N 1
ATOM 1009 C CA . GLY A 1 144 ? 4.827 -0.198 10.695 1.00 95.38 144 GLY A CA 1
ATOM 1010 C C . GLY A 1 144 ? 4.053 -0.827 11.856 1.00 95.38 144 GLY A C 1
ATOM 1011 O O . GLY A 1 144 ? 3.479 -1.905 11.735 1.00 95.38 144 GLY A O 1
ATOM 1012 N N . LEU A 1 145 ? 4.089 -0.175 13.016 1.00 94.69 145 LEU A N 1
ATOM 1013 C CA . LEU A 1 145 ? 3.479 -0.642 14.260 1.00 94.69 145 LEU A CA 1
ATOM 1014 C C . LEU A 1 145 ? 2.162 0.096 14.511 1.00 94.69 145 LEU A C 1
ATOM 1016 O O . LEU A 1 145 ? 2.162 1.305 14.772 1.00 94.69 145 LEU A O 1
ATOM 1020 N N . LEU A 1 146 ? 1.042 -0.628 14.446 1.00 93.50 146 LEU A N 1
ATOM 1021 C CA . LEU A 1 146 ? -0.286 -0.070 14.708 1.00 93.50 146 LEU A CA 1
ATOM 1022 C C . LEU A 1 146 ? -0.375 0.445 16.153 1.00 93.50 146 LEU A C 1
ATOM 1024 O O . LEU A 1 146 ? 0.022 -0.244 17.089 1.00 93.50 146 LEU A O 1
ATOM 1028 N N . GLY A 1 147 ? -0.847 1.681 16.328 1.00 90.75 147 GLY A N 1
ATOM 1029 C CA . GLY A 1 147 ? -0.914 2.354 17.632 1.00 90.75 147 GLY A CA 1
ATOM 1030 C C . GLY A 1 147 ? 0.406 2.954 18.140 1.00 90.75 147 GLY A C 1
ATOM 1031 O O . GLY A 1 147 ? 0.404 3.600 19.187 1.00 90.75 147 GLY A O 1
ATOM 1032 N N . SER A 1 148 ? 1.528 2.794 17.426 1.00 93.19 148 SER A N 1
ATOM 1033 C CA . SER A 1 148 ? 2.777 3.472 17.797 1.00 93.19 148 SER A CA 1
ATOM 1034 C C . SER A 1 148 ? 2.692 4.977 17.537 1.00 93.19 148 SER A C 1
ATOM 1036 O O . SER A 1 148 ? 2.289 5.413 16.461 1.00 93.19 148 SER A O 1
ATOM 1038 N N . THR A 1 149 ? 3.144 5.771 18.507 1.00 91.81 149 THR A N 1
ATOM 1039 C CA . THR A 1 149 ? 3.262 7.235 18.406 1.00 91.81 149 THR A CA 1
ATOM 1040 C C . THR A 1 149 ? 4.652 7.695 17.958 1.00 91.81 149 THR A C 1
ATOM 1042 O O . THR A 1 149 ? 4.858 8.872 17.667 1.00 91.81 149 THR A O 1
ATOM 1045 N N . GLY A 1 150 ? 5.632 6.788 17.889 1.00 93.06 150 GLY A N 1
ATOM 1046 C CA . GLY A 1 150 ? 6.985 7.119 17.455 1.00 93.06 150 GLY A CA 1
ATOM 1047 C C . GLY A 1 150 ? 7.067 7.202 15.936 1.00 93.06 150 GLY A C 1
ATOM 1048 O O . GLY A 1 150 ? 6.887 6.191 15.268 1.00 93.06 150 GLY A O 1
ATOM 1049 N N . ALA A 1 151 ? 7.421 8.359 15.369 1.00 89.44 151 ALA A N 1
ATOM 1050 C CA . ALA A 1 151 ? 7.475 8.566 13.911 1.00 89.44 151 ALA A CA 1
ATOM 1051 C C . ALA A 1 151 ? 8.321 7.517 13.154 1.00 89.44 151 ALA A C 1
ATOM 1053 O O . ALA A 1 151 ? 8.013 7.132 12.025 1.00 89.44 151 ALA A O 1
ATOM 1054 N N . ALA A 1 152 ? 9.371 7.012 13.804 1.00 90.94 152 ALA A N 1
ATOM 1055 C CA . ALA A 1 152 ? 10.250 5.975 13.279 1.00 90.94 152 ALA A CA 1
ATOM 1056 C C . ALA A 1 152 ? 9.566 4.606 13.105 1.00 90.94 152 ALA A C 1
ATOM 1058 O O . ALA A 1 152 ? 10.012 3.812 12.288 1.00 90.94 152 ALA A O 1
ATOM 1059 N N . THR A 1 153 ? 8.511 4.308 13.859 1.00 93.75 153 THR A N 1
ATOM 1060 C CA . THR A 1 153 ? 7.845 2.996 13.850 1.00 93.75 153 THR A CA 1
ATOM 1061 C C . THR A 1 153 ? 6.342 3.081 13.625 1.00 93.75 153 THR A C 1
ATOM 1063 O O . THR A 1 153 ? 5.713 2.044 13.456 1.00 93.75 153 THR A O 1
ATOM 1066 N N . ALA A 1 154 ? 5.771 4.287 13.603 1.00 94.44 154 ALA A N 1
ATOM 1067 C CA . ALA A 1 154 ? 4.349 4.532 13.425 1.00 94.44 154 ALA A CA 1
ATOM 1068 C C . ALA A 1 154 ? 3.815 3.851 12.164 1.00 94.44 154 ALA A C 1
ATOM 1070 O O . ALA A 1 154 ? 4.468 3.867 11.109 1.00 94.44 154 ALA A O 1
ATOM 1071 N N . PHE A 1 155 ? 2.626 3.270 12.310 1.00 96.25 155 PHE A N 1
ATOM 1072 C CA . PHE A 1 155 ? 1.869 2.692 11.213 1.00 96.25 155 PHE A CA 1
ATOM 1073 C C . PHE A 1 155 ? 1.582 3.729 10.131 1.00 96.25 155 PHE A C 1
ATOM 1075 O O . PHE A 1 155 ? 1.374 4.908 10.421 1.00 96.25 155 PHE A O 1
ATOM 1082 N N . ARG A 1 156 ? 1.594 3.278 8.881 1.00 96.06 156 ARG A N 1
ATOM 1083 C CA . ARG A 1 156 ? 1.358 4.108 7.703 1.00 96.06 156 ARG A CA 1
ATOM 1084 C C . ARG A 1 156 ? 0.827 3.275 6.551 1.00 96.06 156 ARG A C 1
ATOM 1086 O O . ARG A 1 156 ? 0.990 2.055 6.528 1.00 96.06 156 ARG A O 1
ATOM 1093 N N . ILE A 1 157 ? 0.258 3.972 5.576 1.00 97.19 157 ILE A N 1
ATOM 1094 C CA . ILE A 1 157 ? -0.095 3.406 4.280 1.00 97.19 157 ILE A CA 1
ATOM 1095 C C . ILE A 1 157 ? 0.689 4.143 3.198 1.00 97.19 157 ILE A C 1
ATOM 1097 O O . ILE A 1 157 ? 0.564 5.359 3.065 1.00 97.19 157 ILE A O 1
ATOM 1101 N N . THR A 1 158 ? 1.471 3.398 2.421 1.00 96.50 158 THR A N 1
ATOM 1102 C CA . THR A 1 158 ? 2.144 3.897 1.217 1.00 96.50 158 THR A CA 1
ATOM 1103 C C . THR A 1 158 ? 1.344 3.451 0.002 1.00 96.50 158 THR A C 1
ATOM 1105 O O . THR A 1 158 ? 1.210 2.254 -0.233 1.00 96.50 158 THR A O 1
ATOM 1108 N N . ALA A 1 159 ? 0.801 4.390 -0.771 1.00 96.75 159 ALA A N 1
ATOM 1109 C CA . ALA A 1 159 ? 0.077 4.080 -2.001 1.00 96.75 159 ALA A CA 1
ATOM 1110 C C . ALA A 1 159 ? 1.015 4.094 -3.215 1.00 96.75 159 ALA A C 1
ATOM 1112 O O . ALA A 1 159 ? 1.772 5.042 -3.434 1.00 96.75 159 ALA A O 1
ATOM 1113 N N . LEU A 1 160 ? 0.948 3.038 -4.018 1.00 96.81 160 LEU A N 1
ATOM 1114 C CA . LEU A 1 160 ? 1.711 2.855 -5.240 1.00 96.81 160 LEU A CA 1
ATOM 1115 C C . LEU A 1 160 ? 0.746 2.752 -6.415 1.00 96.81 160 LEU A C 1
ATOM 1117 O O . LEU A 1 160 ? -0.054 1.824 -6.465 1.00 96.81 160 LEU A O 1
ATOM 1121 N N . ASP A 1 161 ? 0.845 3.679 -7.366 1.00 95.56 161 ASP A N 1
ATOM 1122 C CA . ASP A 1 161 ? 0.253 3.482 -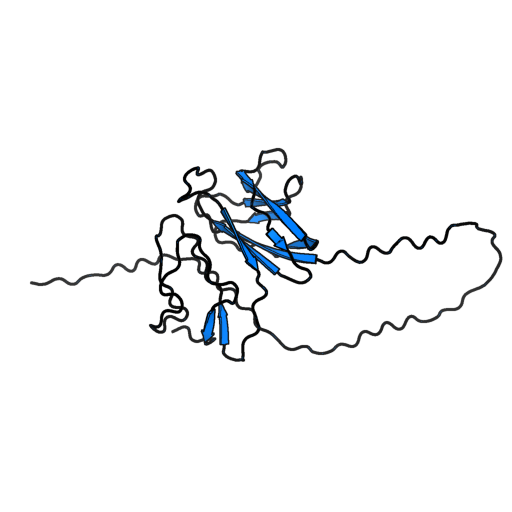8.689 1.00 95.56 161 ASP A CA 1
ATOM 1123 C C . ASP A 1 161 ? 0.935 2.286 -9.377 1.00 95.56 161 ASP A C 1
ATOM 1125 O O . ASP A 1 161 ? 2.173 2.223 -9.445 1.00 95.56 161 ASP A O 1
ATOM 1129 N N . ASP A 1 162 ? 0.118 1.340 -9.835 1.00 94.25 162 ASP A N 1
ATOM 1130 C CA . ASP A 1 162 ? 0.536 0.130 -10.537 1.00 94.25 162 ASP A CA 1
ATOM 1131 C C . ASP A 1 162 ? 0.618 0.330 -12.060 1.00 94.25 162 ASP A C 1
ATOM 1133 O O . ASP A 1 162 ? 1.006 -0.600 -12.770 1.00 94.25 162 ASP A O 1
ATOM 1137 N N . ASN A 1 163 ? 0.267 1.514 -12.580 1.00 90.75 163 ASN A N 1
ATOM 1138 C CA . ASN A 1 163 ? 0.346 1.864 -14.002 1.00 90.75 163 ASN A CA 1
ATOM 1139 C C . ASN A 1 163 ? 1.803 2.057 -14.452 1.00 90.75 163 ASN A C 1
ATOM 1141 O O . ASN A 1 163 ? 2.260 3.145 -14.807 1.00 90.75 163 ASN A O 1
ATOM 1145 N N . LEU A 1 164 ? 2.556 0.965 -14.414 1.00 89.81 164 LEU A N 1
ATOM 1146 C CA . LEU A 1 164 ? 3.933 0.896 -14.856 1.00 89.81 164 LEU A CA 1
ATOM 1147 C C . LEU A 1 164 ? 3.998 0.901 -16.383 1.00 89.81 164 LEU A C 1
ATOM 1149 O O . LEU A 1 164 ? 3.250 0.193 -17.058 1.00 89.81 164 LEU A O 1
ATOM 1153 N N . ALA A 1 165 ? 4.933 1.677 -16.933 1.00 91.25 165 ALA A N 1
ATOM 1154 C CA . ALA A 1 165 ? 5.169 1.699 -18.370 1.00 91.25 165 ALA A CA 1
ATOM 1155 C C . ALA A 1 165 ? 5.540 0.300 -18.884 1.00 91.25 165 ALA A C 1
ATOM 1157 O O . ALA A 1 165 ? 6.352 -0.402 -18.268 1.00 91.25 165 ALA A O 1
ATOM 1158 N N . ALA A 1 166 ? 4.980 -0.069 -20.038 1.00 90.75 166 ALA A N 1
ATOM 1159 C CA . ALA A 1 166 ? 5.302 -1.321 -20.708 1.00 90.75 166 ALA A CA 1
ATOM 1160 C C . ALA A 1 166 ? 6.815 -1.453 -20.945 1.00 90.75 166 ALA A C 1
ATOM 1162 O O . ALA A 1 166 ? 7.531 -0.465 -21.133 1.00 90.75 166 ALA A O 1
ATOM 1163 N N . VAL A 1 167 ? 7.293 -2.693 -20.938 1.00 92.00 167 VAL A N 1
ATOM 1164 C CA . VAL A 1 167 ? 8.700 -3.033 -21.166 1.00 92.00 167 VAL A CA 1
ATOM 1165 C C . VAL A 1 167 ? 8.829 -3.994 -22.348 1.00 92.00 167 VAL A C 1
ATOM 1167 O O . VAL A 1 167 ? 7.887 -4.744 -22.621 1.00 92.00 167 VAL A O 1
ATOM 1170 N N . PRO A 1 168 ? 9.966 -3.985 -23.068 1.00 91.31 168 PRO A N 1
ATOM 1171 C CA . PRO A 1 168 ? 10.221 -4.948 -24.135 1.00 91.31 168 PRO A CA 1
ATOM 1172 C C . PRO A 1 168 ? 10.171 -6.402 -23.646 1.00 91.31 168 PRO A C 1
ATOM 1174 O O . PRO A 1 168 ? 10.376 -6.687 -22.464 1.00 91.3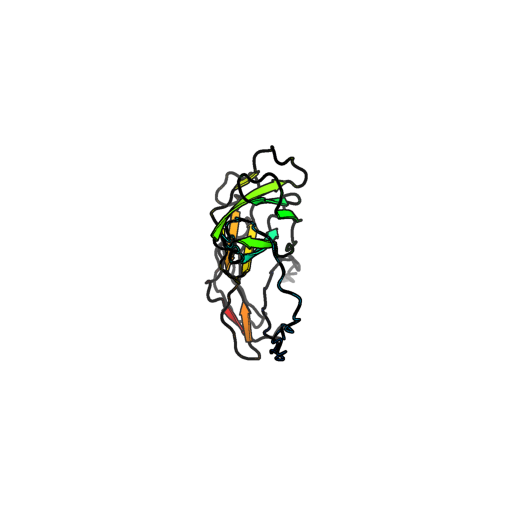1 168 PRO A O 1
ATOM 1177 N N . ALA A 1 169 ? 9.967 -7.336 -24.578 1.00 90.44 169 ALA A N 1
ATOM 1178 C CA . ALA A 1 169 ? 10.037 -8.764 -24.282 1.00 90.44 169 ALA A CA 1
ATOM 1179 C C . ALA A 1 169 ? 11.385 -9.130 -23.630 1.00 90.44 169 ALA A C 1
ATOM 1181 O O . ALA A 1 169 ? 12.439 -8.648 -24.045 1.00 90.44 169 ALA A O 1
ATOM 1182 N N . GLY A 1 170 ? 11.343 -9.978 -22.601 1.00 89.38 170 GLY A N 1
ATOM 1183 C CA . GLY A 1 170 ? 12.530 -10.356 -21.825 1.00 89.38 170 GLY A CA 1
ATOM 1184 C C . GLY A 1 170 ? 12.945 -9.340 -20.755 1.00 89.38 170 GLY A C 1
ATOM 1185 O O . GLY A 1 170 ? 13.960 -9.544 -20.093 1.00 89.38 170 GLY A O 1
ATOM 1186 N N . ARG A 1 171 ? 12.175 -8.266 -20.543 1.00 90.75 171 ARG A N 1
ATOM 1187 C CA . ARG A 1 171 ? 12.368 -7.311 -19.443 1.00 90.75 171 ARG A CA 1
ATOM 1188 C C . ARG A 1 171 ? 11.154 -7.302 -18.517 1.00 90.75 171 ARG A C 1
ATOM 1190 O O . ARG A 1 171 ? 10.057 -7.695 -18.907 1.00 90.75 171 ARG A O 1
ATOM 1197 N N . ALA A 1 172 ? 11.360 -6.843 -17.291 1.00 91.38 172 ALA A N 1
ATOM 1198 C CA . ALA A 1 172 ? 10.312 -6.586 -16.311 1.00 91.38 172 ALA A CA 1
ATOM 1199 C C . ALA A 1 172 ? 10.514 -5.199 -15.695 1.00 91.38 172 ALA A C 1
ATOM 1201 O O . ALA A 1 172 ? 11.627 -4.676 -15.679 1.00 91.38 172 ALA A O 1
ATOM 1202 N N . ARG A 1 173 ? 9.439 -4.604 -15.175 1.00 92.25 173 ARG A N 1
ATOM 1203 C CA . ARG A 1 173 ? 9.497 -3.357 -14.409 1.00 92.25 173 ARG A CA 1
ATOM 1204 C C . ARG A 1 173 ? 9.071 -3.650 -12.979 1.00 92.25 173 ARG A C 1
ATOM 1206 O O . ARG A 1 173 ? 8.008 -4.224 -12.770 1.00 92.25 173 ARG A O 1
ATOM 1213 N N . VAL A 1 174 ? 9.905 -3.278 -12.016 1.00 92.31 174 VAL A N 1
ATOM 1214 C CA . VAL A 1 174 ? 9.709 -3.576 -10.592 1.00 92.31 174 VAL A CA 1
ATOM 1215 C C . VAL A 1 174 ? 9.654 -2.276 -9.799 1.00 92.31 174 VAL A C 1
ATOM 1217 O O . VAL A 1 174 ? 10.408 -1.339 -10.062 1.00 92.31 174 VAL A O 1
ATOM 1220 N N . ARG A 1 175 ? 8.768 -2.217 -8.803 1.00 94.38 175 ARG A N 1
ATOM 1221 C CA . ARG A 1 175 ? 8.837 -1.220 -7.731 1.00 94.38 175 ARG A CA 1
ATOM 1222 C C . ARG A 1 175 ? 9.282 -1.899 -6.451 1.00 94.38 175 ARG A C 1
ATOM 1224 O O . ARG A 1 175 ? 8.793 -2.972 -6.115 1.00 94.38 175 ARG A O 1
ATOM 1231 N N . VAL A 1 176 ? 10.202 -1.254 -5.750 1.00 95.06 176 VAL A N 1
ATOM 1232 C CA . VAL A 1 176 ? 10.714 -1.724 -4.464 1.00 95.06 176 VAL A CA 1
ATOM 1233 C C . VAL A 1 176 ? 10.134 -0.841 -3.375 1.00 95.06 176 VAL A C 1
ATOM 1235 O O . VAL A 1 176 ? 10.130 0.382 -3.514 1.00 95.06 176 VAL A O 1
ATOM 1238 N N . VAL A 1 177 ? 9.661 -1.450 -2.294 1.00 95.62 177 VAL A N 1
ATOM 1239 C CA . VAL A 1 177 ? 9.198 -0.746 -1.096 1.00 95.62 177 VAL A CA 1
ATOM 1240 C C . VAL A 1 177 ? 9.948 -1.302 0.102 1.00 95.62 177 VAL A C 1
ATOM 1242 O O . VAL A 1 177 ? 10.063 -2.517 0.258 1.00 95.62 177 VAL A O 1
ATOM 1245 N N . HIS A 1 178 ? 10.496 -0.420 0.933 1.00 95.75 178 HIS A N 1
ATOM 1246 C CA . HIS A 1 178 ? 11.201 -0.813 2.142 1.00 95.75 178 HIS A CA 1
ATOM 1247 C C . HIS A 1 178 ? 10.313 -0.638 3.381 1.00 95.75 178 HIS A C 1
ATOM 1249 O O . HIS A 1 178 ? 10.413 0.346 4.103 1.00 95.75 178 HIS A O 1
ATOM 1255 N N . ASP A 1 179 ? 9.468 -1.624 3.678 1.00 92.50 179 ASP A N 1
ATOM 1256 C CA . ASP A 1 179 ? 8.436 -1.508 4.727 1.00 92.50 179 ASP A CA 1
ATOM 1257 C C . ASP A 1 179 ? 8.877 -1.907 6.145 1.00 92.50 179 ASP A C 1
ATOM 1259 O O . ASP A 1 179 ? 8.075 -1.931 7.085 1.00 92.50 179 ASP A O 1
ATOM 1263 N N . ALA A 1 180 ? 10.156 -2.231 6.340 1.00 89.50 180 ALA A N 1
ATOM 1264 C CA . ALA A 1 180 ? 10.638 -2.701 7.633 1.00 89.50 180 ALA A CA 1
ATOM 1265 C C . ALA A 1 180 ? 10.831 -1.535 8.611 1.00 89.50 180 ALA A C 1
ATOM 1267 O O . ALA A 1 180 ? 11.713 -0.705 8.442 1.00 89.50 180 ALA A O 1
ATOM 1268 N N . TYR A 1 181 ? 10.078 -1.508 9.709 1.00 88.56 181 TYR A N 1
ATOM 1269 C CA . TYR A 1 181 ? 10.195 -0.434 10.706 1.00 88.56 181 TYR A CA 1
ATOM 1270 C C . TYR A 1 181 ? 11.489 -0.486 11.540 1.00 88.56 181 TYR A C 1
ATOM 1272 O O . TYR A 1 181 ? 11.889 0.529 12.121 1.00 88.56 181 TYR A O 1
ATOM 1280 N N . SER A 1 182 ? 12.125 -1.659 11.624 1.00 89.06 182 SER A N 1
ATOM 1281 C CA . SER A 1 182 ? 13.282 -1.941 12.486 1.00 89.06 182 SER A CA 1
ATOM 1282 C C . SER A 1 182 ? 14.615 -2.035 11.743 1.00 89.06 182 SER A C 1
ATOM 1284 O O . SER A 1 182 ? 15.625 -2.352 12.368 1.00 89.06 182 SER A O 1
ATOM 1286 N N . LEU A 1 183 ? 14.627 -1.799 10.430 1.00 91.44 183 LEU A N 1
ATOM 1287 C CA . LEU A 1 183 ? 15.835 -1.828 9.611 1.00 91.44 183 LEU A CA 1
ATOM 1288 C C . LEU A 1 183 ? 16.107 -0.421 9.062 1.00 91.44 183 LEU A C 1
ATOM 1290 O O . LEU A 1 183 ? 15.177 0.323 8.750 1.00 91.44 183 LEU A O 1
ATOM 1294 N N . GLY A 1 184 ? 17.383 -0.031 9.047 1.00 92.62 184 GLY A N 1
ATOM 1295 C CA . GLY A 1 184 ? 17.831 1.196 8.386 1.00 92.62 184 GLY A CA 1
ATOM 1296 C C . GLY A 1 184 ? 17.863 1.029 6.864 1.00 92.62 184 GLY A C 1
ATOM 1297 O O . GLY A 1 184 ? 17.400 0.008 6.368 1.00 92.62 184 GLY A O 1
ATOM 1298 N N . PRO A 1 185 ? 18.433 1.996 6.127 1.00 95.81 185 PRO A N 1
ATOM 1299 C CA . PRO A 1 185 ? 18.502 1.920 4.674 1.00 95.81 185 PRO A CA 1
ATOM 1300 C C . PRO A 1 185 ? 19.164 0.629 4.184 1.00 95.81 185 PRO A C 1
ATOM 1302 O O . PRO A 1 185 ? 20.140 0.158 4.777 1.00 95.81 185 PRO A O 1
ATOM 1305 N N . VAL A 1 186 ? 18.635 0.073 3.095 1.00 96.56 186 VAL A N 1
ATOM 1306 C CA . VAL A 1 186 ? 19.133 -1.166 2.480 1.00 96.56 186 VAL A CA 1
ATOM 1307 C C . VAL A 1 186 ? 19.481 -0.958 1.017 1.00 96.56 186 VAL A C 1
ATOM 1309 O O . VAL A 1 186 ? 18.870 -0.135 0.341 1.00 96.56 186 VAL A O 1
ATOM 1312 N N . ALA A 1 187 ? 20.443 -1.731 0.523 1.00 96.62 187 ALA A N 1
ATOM 1313 C CA . ALA A 1 187 ? 20.668 -1.892 -0.906 1.00 96.62 187 ALA A CA 1
ATOM 1314 C C . ALA A 1 187 ? 19.827 -3.064 -1.435 1.00 96.62 187 ALA A C 1
ATOM 1316 O O . ALA A 1 187 ? 19.522 -3.993 -0.683 1.00 96.62 187 ALA A O 1
ATOM 1317 N N . VAL A 1 188 ? 19.455 -3.019 -2.712 1.00 95.56 188 VAL A N 1
ATOM 1318 C CA . VAL A 1 188 ? 18.670 -4.063 -3.375 1.00 95.56 188 VAL A CA 1
ATOM 1319 C C . VAL A 1 188 ? 19.338 -4.441 -4.690 1.00 95.56 188 VAL A C 1
ATOM 1321 O O . VAL A 1 188 ? 19.550 -3.577 -5.541 1.00 95.56 188 VAL A O 1
ATOM 1324 N N . ASP A 1 189 ? 19.638 -5.731 -4.800 1.00 93.38 189 ASP A N 1
ATOM 1325 C CA . ASP A 1 189 ? 20.002 -6.459 -6.016 1.00 93.38 189 ASP A CA 1
ATOM 1326 C C . ASP A 1 189 ? 18.759 -7.254 -6.441 1.00 93.38 189 ASP A C 1
ATOM 1328 O O . ASP A 1 189 ? 18.281 -8.140 -5.721 1.00 93.38 189 ASP A O 1
ATOM 1332 N N . VAL A 1 190 ? 18.151 -6.851 -7.548 1.00 89.44 190 VAL A N 1
ATOM 1333 C CA . VAL A 1 190 ? 16.986 -7.485 -8.149 1.00 89.44 190 VAL A CA 1
ATOM 1334 C C . VAL A 1 190 ? 17.471 -8.432 -9.238 1.00 89.44 190 VAL A C 1
ATOM 1336 O O . VAL A 1 190 ? 17.652 -8.042 -10.386 1.00 89.44 190 VAL A O 1
ATOM 1339 N N . GLY A 1 191 ? 17.565 -9.710 -8.893 1.00 82.06 191 GLY A N 1
ATOM 1340 C CA . GLY A 1 191 ? 18.062 -10.750 -9.798 1.00 82.06 191 GLY A CA 1
ATOM 1341 C C . GLY A 1 191 ? 19.156 -11.592 -9.155 1.00 82.06 191 GLY A C 1
ATOM 1342 O O . GLY A 1 191 ? 19.345 -12.728 -9.575 1.00 82.06 191 GLY A O 1
ATOM 1343 N N . ASP A 1 192 ? 19.778 -11.079 -8.088 1.00 86.25 192 ASP A N 1
ATOM 1344 C CA . ASP A 1 192 ? 20.906 -11.716 -7.401 1.00 86.25 192 ASP A CA 1
ATOM 1345 C C . ASP A 1 192 ? 22.078 -11.955 -8.369 1.00 86.25 192 ASP A C 1
ATOM 1347 O O . ASP A 1 192 ? 22.709 -13.013 -8.381 1.00 86.25 192 ASP A O 1
ATOM 1351 N N . ASP A 1 193 ? 22.337 -10.974 -9.240 1.00 86.38 193 ASP A N 1
ATOM 1352 C CA . ASP A 1 193 ? 23.375 -11.050 -10.275 1.00 86.38 193 ASP A CA 1
ATOM 1353 C C . ASP A 1 193 ? 24.687 -10.350 -9.869 1.00 86.38 193 ASP A C 1
ATOM 1355 O O . ASP A 1 193 ? 25.682 -10.378 -10.604 1.00 86.38 193 ASP A O 1
ATOM 1359 N N . GLY A 1 194 ? 24.716 -9.773 -8.664 1.00 89.44 194 GLY A N 1
ATOM 1360 C CA . GLY A 1 194 ? 25.841 -9.040 -8.099 1.00 89.44 194 GLY A CA 1
ATOM 1361 C C . GLY A 1 194 ? 25.852 -7.551 -8.453 1.00 89.44 194 GLY A C 1
ATOM 1362 O O . GLY A 1 194 ? 26.783 -6.845 -8.045 1.00 89.44 194 GLY A O 1
ATOM 1363 N N . SER A 1 195 ? 24.859 -7.065 -9.199 1.00 90.81 195 SER A N 1
ATOM 1364 C CA . SER A 1 195 ? 24.640 -5.656 -9.510 1.00 90.81 195 SER A CA 1
ATOM 1365 C C . SER A 1 195 ? 23.527 -5.076 -8.636 1.00 90.81 195 SER A C 1
ATOM 1367 O O . SER A 1 195 ? 22.509 -5.699 -8.386 1.00 90.81 195 SER A O 1
ATOM 1369 N N . LEU A 1 196 ? 23.702 -3.841 -8.161 1.00 94.12 196 LEU A N 1
ATOM 1370 C CA . LEU A 1 196 ? 22.678 -3.163 -7.364 1.00 94.12 196 LEU A CA 1
ATOM 1371 C C . LEU A 1 196 ? 21.803 -2.278 -8.250 1.00 94.12 196 LEU A C 1
ATOM 1373 O O . LEU A 1 196 ? 22.271 -1.275 -8.789 1.00 94.12 196 LEU A O 1
ATOM 1377 N N . GLU A 1 197 ? 20.509 -2.567 -8.298 1.00 93.88 197 GLU A N 1
ATOM 1378 C CA . GLU A 1 197 ? 19.488 -1.690 -8.874 1.00 93.88 197 GLU A CA 1
ATOM 1379 C C . GLU A 1 197 ? 19.206 -0.491 -7.971 1.00 93.88 197 GLU A C 1
ATOM 1381 O O . GLU A 1 197 ? 18.888 0.602 -8.445 1.00 93.88 197 GLU A O 1
ATOM 1386 N N . LEU A 1 198 ? 19.311 -0.692 -6.656 1.00 95.19 198 LEU A N 1
ATOM 1387 C CA . LEU A 1 198 ? 19.189 0.364 -5.660 1.00 95.19 198 LEU A CA 1
ATOM 1388 C C . LEU A 1 198 ? 20.353 0.278 -4.682 1.00 95.19 198 LEU A C 1
ATOM 1390 O O . LEU A 1 198 ? 20.410 -0.610 -3.839 1.00 95.19 198 LEU A O 1
ATOM 1394 N N . ALA A 1 199 ? 21.254 1.256 -4.742 1.00 95.62 199 ALA A N 1
ATOM 1395 C CA . ALA A 1 199 ? 22.365 1.350 -3.795 1.00 95.62 199 ALA A CA 1
ATOM 1396 C C . ALA A 1 199 ? 21.902 1.669 -2.361 1.00 95.62 199 ALA A C 1
ATOM 1398 O O . ALA A 1 199 ? 22.583 1.325 -1.399 1.00 95.62 199 ALA A O 1
ATOM 1399 N N . SER A 1 200 ? 20.762 2.349 -2.221 1.00 96.31 200 SER A N 1
ATOM 1400 C CA . SER A 1 200 ? 20.133 2.645 -0.937 1.00 96.31 200 SER A CA 1
ATOM 1401 C C . SER A 1 200 ? 18.661 2.980 -1.144 1.00 96.31 200 SER A C 1
ATOM 1403 O O . SER A 1 200 ? 18.323 3.816 -1.983 1.00 96.31 200 SER A O 1
ATOM 1405 N N . ILE A 1 201 ? 17.790 2.373 -0.349 1.00 97.00 201 ILE A N 1
ATOM 1406 C CA . ILE A 1 201 ? 16.405 2.789 -0.162 1.00 97.00 201 ILE A CA 1
ATOM 1407 C C . ILE A 1 201 ? 16.170 3.000 1.328 1.00 97.00 201 ILE A C 1
ATOM 1409 O O . ILE A 1 201 ? 16.442 2.120 2.147 1.00 97.00 201 ILE A O 1
ATOM 1413 N N . ASP A 1 202 ? 15.706 4.196 1.681 1.00 95.94 202 ASP A N 1
ATOM 1414 C CA . ASP A 1 202 ? 15.435 4.544 3.069 1.00 95.94 202 ASP A CA 1
ATOM 1415 C C . ASP A 1 202 ? 14.253 3.749 3.619 1.00 95.94 202 ASP A C 1
ATOM 1417 O O . ASP A 1 202 ? 13.366 3.285 2.901 1.00 95.94 202 ASP A O 1
ATOM 1421 N N . ARG A 1 203 ? 14.222 3.620 4.941 1.00 93.50 203 ARG A N 1
ATOM 1422 C CA . ARG A 1 203 ? 13.104 3.006 5.648 1.00 93.50 203 ARG A CA 1
ATOM 1423 C C . ARG A 1 203 ? 11.780 3.694 5.299 1.00 93.50 203 ARG A C 1
ATOM 1425 O O . ARG A 1 203 ? 11.660 4.912 5.415 1.00 93.50 203 ARG A O 1
ATOM 1432 N N . PHE A 1 204 ? 10.771 2.883 4.994 1.00 93.25 204 PHE A N 1
ATOM 1433 C CA . PHE A 1 204 ? 9.435 3.274 4.541 1.00 93.25 204 PHE A CA 1
ATOM 1434 C C . PHE A 1 204 ? 9.412 4.089 3.244 1.00 93.25 204 PHE A C 1
ATOM 1436 O O . PHE A 1 204 ? 8.406 4.733 2.944 1.00 93.25 204 PHE A O 1
ATOM 1443 N N . ALA A 1 205 ? 10.499 4.071 2.473 1.00 95.56 205 ALA A N 1
ATOM 1444 C CA . ALA A 1 205 ? 10.523 4.641 1.139 1.00 95.56 205 ALA A CA 1
ATOM 1445 C C . ALA A 1 205 ? 10.094 3.606 0.093 1.00 95.56 205 ALA A C 1
ATOM 1447 O O . ALA A 1 205 ? 10.154 2.391 0.304 1.00 95.56 205 ALA A O 1
ATOM 1448 N N . ALA A 1 206 ? 9.696 4.119 -1.066 1.00 95.75 206 ALA A N 1
ATOM 1449 C CA . ALA A 1 206 ? 9.506 3.345 -2.279 1.00 95.75 206 ALA A CA 1
ATOM 1450 C C . ALA A 1 206 ? 10.475 3.844 -3.355 1.00 95.75 206 ALA A C 1
ATOM 1452 O O . ALA A 1 206 ? 10.850 5.019 -3.371 1.00 95.75 206 ALA A O 1
ATOM 1453 N N . SER A 1 207 ? 10.846 2.966 -4.282 1.00 95.31 207 SER A N 1
ATOM 1454 C CA . SER A 1 207 ? 11.552 3.351 -5.500 1.00 95.31 207 SER A CA 1
ATOM 1455 C C . SER A 1 207 ? 10.734 4.367 -6.306 1.00 95.31 207 SER A C 1
ATOM 1457 O O . SER A 1 207 ? 9.518 4.511 -6.123 1.00 95.31 207 SER A O 1
ATOM 1459 N N . ALA A 1 208 ? 11.389 5.027 -7.264 1.00 93.44 208 ALA A N 1
ATOM 1460 C CA . ALA A 1 208 ? 10.729 5.953 -8.180 1.00 93.44 208 ALA A CA 1
ATOM 1461 C C . ALA A 1 208 ? 9.490 5.322 -8.846 1.00 93.44 208 ALA A C 1
ATOM 1463 O O . ALA A 1 208 ? 9.476 4.128 -9.160 1.00 93.44 208 ALA A O 1
ATOM 1464 N N . ALA A 1 209 ? 8.461 6.140 -9.093 1.00 93.25 209 ALA A N 1
ATOM 1465 C CA . ALA A 1 209 ? 7.196 5.694 -9.685 1.00 93.25 209 ALA A CA 1
ATOM 1466 C C . ALA A 1 209 ? 7.370 5.070 -11.080 1.00 93.25 209 ALA A C 1
ATOM 1468 O O . ALA A 1 209 ? 6.638 4.154 -11.435 1.00 93.25 209 ALA A O 1
ATOM 1469 N N . ALA A 1 210 ? 8.389 5.502 -11.832 1.00 92.38 210 ALA A N 1
ATOM 1470 C CA . ALA A 1 210 ? 8.752 4.916 -13.122 1.00 92.38 210 ALA A CA 1
ATOM 1471 C C . ALA A 1 210 ? 9.207 3.445 -13.029 1.00 92.38 210 ALA A C 1
ATOM 1473 O O . ALA A 1 210 ? 9.334 2.784 -14.059 1.00 92.38 210 ALA A O 1
ATOM 1474 N N . GLY A 1 211 ? 9.462 2.932 -11.822 1.00 92.06 211 GLY A N 1
ATOM 1475 C CA . GLY A 1 211 ? 9.979 1.591 -11.591 1.00 92.06 211 GLY A CA 1
ATOM 1476 C C . GLY A 1 211 ? 11.405 1.395 -12.108 1.00 92.06 211 GLY A C 1
ATOM 1477 O O . GLY A 1 211 ? 11.992 2.253 -12.767 1.00 92.06 211 GLY A O 1
ATOM 1478 N N . ILE A 1 212 ? 11.958 0.236 -11.786 1.00 92.00 212 ILE A N 1
ATOM 1479 C CA . ILE A 1 212 ? 13.289 -0.212 -12.179 1.00 92.00 212 ILE A CA 1
ATOM 1480 C C . ILE A 1 212 ? 13.111 -1.281 -13.247 1.00 92.00 212 ILE A C 1
ATOM 1482 O O . ILE A 1 212 ? 12.324 -2.210 -13.065 1.00 92.00 212 ILE A O 1
ATOM 1486 N N . GLU A 1 213 ? 13.810 -1.143 -14.368 1.00 91.12 213 GLU A N 1
ATOM 1487 C CA . GLU A 1 213 ? 13.735 -2.110 -15.458 1.00 91.12 213 GLU A CA 1
ATOM 1488 C C . GLU A 1 213 ? 14.812 -3.184 -15.306 1.00 91.12 213 GLU A C 1
ATOM 1490 O O . GLU A 1 213 ? 16.000 -2.904 -15.438 1.00 91.12 213 GLU A O 1
ATOM 1495 N N . VAL A 1 214 ? 14.387 -4.424 -15.104 1.00 90.00 214 VAL A N 1
ATOM 1496 C CA . VAL A 1 214 ? 15.260 -5.579 -14.870 1.00 90.00 214 VAL A CA 1
ATOM 1497 C C . VAL A 1 214 ? 15.121 -6.597 -15.997 1.00 90.00 214 VAL A C 1
ATOM 1499 O O . VAL A 1 214 ? 14.191 -6.529 -16.808 1.00 90.00 214 VAL A O 1
ATOM 1502 N N . THR A 1 215 ? 16.064 -7.526 -16.100 1.00 87.81 215 THR A N 1
ATOM 1503 C CA . THR A 1 215 ? 15.958 -8.653 -17.036 1.00 87.81 215 THR A CA 1
ATOM 1504 C C . THR A 1 215 ? 14.971 -9.679 -16.482 1.00 87.81 215 THR A C 1
ATOM 1506 O O . THR A 1 215 ? 15.050 -10.065 -15.319 1.00 87.81 215 THR A O 1
ATOM 1509 N N . ALA A 1 216 ? 14.011 -10.121 -17.293 1.00 81.88 216 ALA A N 1
ATOM 1510 C CA . ALA A 1 216 ? 13.040 -11.124 -16.868 1.00 81.88 216 ALA A CA 1
ATOM 1511 C C . ALA A 1 216 ? 13.667 -12.529 -16.874 1.00 81.88 216 ALA A C 1
ATOM 1513 O O . ALA A 1 216 ? 14.356 -12.898 -17.823 1.00 81.88 216 ALA A O 1
ATOM 1514 N N . GLY A 1 217 ? 13.384 -13.329 -15.842 1.00 70.44 217 GLY A N 1
ATOM 1515 C CA . GLY A 1 217 ? 13.789 -14.741 -15.773 1.00 70.44 217 GLY A CA 1
ATOM 1516 C C . GLY A 1 217 ? 15.233 -15.002 -15.333 1.00 70.44 217 GLY A C 1
ATOM 1517 O O . GLY A 1 217 ? 15.667 -16.147 -15.381 1.00 70.44 217 GLY A O 1
ATOM 1518 N N . ALA A 1 218 ? 15.964 -13.980 -14.885 1.00 56.47 218 ALA A N 1
ATOM 1519 C CA . ALA A 1 218 ? 17.336 -14.100 -14.396 1.00 56.47 218 ALA A CA 1
ATOM 1520 C C . ALA A 1 218 ? 17.411 -14.349 -12.875 1.00 56.47 218 ALA A C 1
ATOM 1522 O O . ALA A 1 218 ? 18.220 -13.732 -12.203 1.00 56.47 218 ALA A O 1
ATOM 1523 N N . SER A 1 219 ? 16.557 -15.211 -12.310 1.00 50.44 219 SER A N 1
ATOM 1524 C CA . SER A 1 219 ? 16.795 -15.704 -10.945 1.00 50.44 219 SER A CA 1
ATOM 1525 C C . SER A 1 219 ? 17.909 -16.750 -11.000 1.00 50.44 219 SER A C 1
ATOM 1527 O O . SER A 1 219 ? 17.709 -17.787 -11.642 1.00 50.44 219 SER A O 1
ATOM 1529 N N . ALA A 1 220 ? 19.057 -16.463 -10.384 1.00 46.56 220 ALA A N 1
ATOM 1530 C CA . ALA A 1 220 ? 20.137 -17.433 -10.191 1.00 46.56 220 ALA A CA 1
ATOM 1531 C C . ALA A 1 220 ? 19.739 -18.574 -9.233 1.00 46.56 220 ALA A C 1
ATOM 1533 O O . ALA A 1 220 ? 18.918 -18.342 -8.313 1.00 46.56 220 ALA A O 1
#

pLDDT: mean 78.83, std 24.83, range [20.75, 98.44]

Nearest PDB structures (foldseek):
  5a9d-assembly1_B  TM=7.284E-01  e=1.131E-03  Mus musculus
  7s8u-assembly1_A  TM=7.201E-01  e=1.951E-03  Equus caballus
  7pmw-assembly1_A  TM=6.868E-01  e=3.020E-03  Homo sapiens
  7pmx-assembly1_A  TM=6.511E-01  e=8.065E-03  Homo sapiens
  5fid-assembly1_B  TM=5.626E-01  e=1.605E+00  Pyricularia oryzae

Sequence (220 aa):
MMNRARWLGLRITLLSTALASACGSDGSRDLTPDAGGGSANLDGGIGGDVDAALPVDAAAATGGLRIVHAAPVAEALDIYLKDQPTPILIRVGYGQVSDVVRLPAGSHQLDVRVAGEGASTAPRFTSEPVTVTRDGSVTAVAAGLLGSTGAATAFRITALDDNLAAVPAGRARVRVVHDAYSLGPVAVDVGDDGSLELASIDRFAASAAAGIEVTAGASA

Foldseek 3Di:
DDDDDDDDPPPPVPLWPWDWDDDDDDDDDDDDDDPDDDDDDDDDDDDDDDPPVPPPPPPQQKFKEKEAEAAQPAFFKFKCFPPDQDGQFARQGHRDITDIGIDGFAWTKIFIDRHPPGSPDHGLDIADTDGGHGHWYKYWYWAFHRNDPDPLGYTYIDIATPPADDDDPQKTFTKGFQRDSPDAWDWDDDLPPPDTQGPTDGHRGMPDNNGGMGGPPNND

Mean predicted aligned error: 13.38 Å

Secondary structure (DSSP, 8-state):
--------------------PPP--------------------------------------EEEEEEEEE-TTS--EEEEETT-SSEEEEEE-TTPBPPPEEEESEEE-EEEEETT--TTSPPSEEPPPEEEPTT-EEEEEEESBTT---TTTB-EEEEEE--PPP--TTEEEE--B---TT---EEE-SSSSS--SEEEE-TT-B--TT-EEEETT---